Protein AF-A0A2V9T877-F1 (afdb_monomer_lite)

pLDDT: mean 76.53, std 13.65, range [41.22, 95.12]

Sequence (240 aa):
MSAVASVLLESPISQRREGHVFVRRLEDWIVSLVLAGMVLIPLAEAFLRRTLRVGIPASTSIVQHAVLLVGMLGGAIAAREGRLLALSTLEQTWIPENLRPASRIFTSAVATTVTILLAVASARFVLTEREAGKFLFAPLRVWWIELALPLGFIAIALRIWWRSSESWSRRADSAVLIVAFVTVAALFPATSHLFTLLSLTVLFLASLLGVPAFVTLGGAALVLFRSLDQPIASIPIAHY

Radius o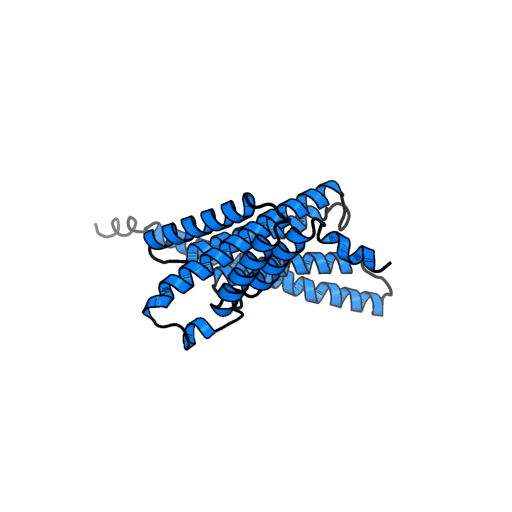f gyration: 22.56 Å; chains: 1; bounding box: 58×70×54 Å

Structure (mmCIF, N/CA/C/O backbone):
data_AF-A0A2V9T877-F1
#
_entry.id   AF-A0A2V9T877-F1
#
loop_
_atom_site.group_PDB
_atom_site.id
_atom_site.type_symbol
_atom_site.label_atom_id
_atom_site.label_alt_id
_atom_site.label_comp_id
_atom_site.label_asym_id
_atom_site.label_entity_id
_atom_site.label_seq_id
_atom_site.pdbx_PDB_ins_code
_atom_site.Cartn_x
_atom_site.Cartn_y
_atom_site.Cartn_z
_atom_site.occupancy
_atom_site.B_iso_or_equiv
_atom_site.auth_seq_id
_atom_site.auth_comp_id
_atom_site.auth_asym_id
_atom_site.auth_atom_id
_atom_site.pdbx_PDB_model_num
ATOM 1 N N . MET A 1 1 ? 8.422 -51.637 29.893 1.00 51.16 1 MET A N 1
ATOM 2 C CA . MET A 1 1 ? 7.136 -51.025 29.476 1.00 51.16 1 MET A CA 1
ATOM 3 C C . MET A 1 1 ? 7.105 -49.487 29.579 1.00 51.16 1 MET A C 1
ATOM 5 O O . MET A 1 1 ? 6.021 -48.937 29.481 1.00 51.16 1 MET A O 1
ATOM 9 N N . SER A 1 2 ? 8.235 -48.759 29.688 1.00 55.47 2 SER A N 1
ATOM 10 C CA . SER A 1 2 ? 8.223 -47.274 29.690 1.00 55.47 2 SER A CA 1
ATOM 11 C C . SER A 1 2 ? 8.807 -46.607 28.431 1.00 55.47 2 SER A C 1
ATOM 13 O O . SER A 1 2 ? 8.653 -45.405 28.271 1.00 55.47 2 SER A O 1
ATOM 15 N N . ALA A 1 3 ? 9.413 -47.363 27.506 1.00 52.81 3 ALA A N 1
ATOM 16 C CA . ALA A 1 3 ? 10.037 -46.802 26.298 1.00 52.81 3 ALA A CA 1
ATOM 17 C C . ALA A 1 3 ? 9.080 -46.633 25.097 1.00 52.81 3 ALA A C 1
ATOM 19 O O . ALA A 1 3 ? 9.393 -45.919 24.153 1.00 52.81 3 ALA A O 1
ATOM 20 N N . VAL A 1 4 ? 7.902 -47.270 25.119 1.00 51.66 4 VAL A N 1
ATOM 21 C CA . VAL A 1 4 ? 6.922 -47.195 24.012 1.00 51.66 4 VAL A CA 1
ATOM 22 C C . VAL A 1 4 ? 5.994 -45.977 24.155 1.00 51.66 4 VAL A C 1
ATOM 24 O O . VAL A 1 4 ? 5.446 -45.493 23.171 1.00 51.66 4 VAL A O 1
ATOM 27 N N . ALA A 1 5 ? 5.869 -45.416 25.362 1.00 50.34 5 ALA A N 1
ATOM 28 C CA . ALA A 1 5 ? 5.019 -44.252 25.624 1.00 50.34 5 ALA A CA 1
ATOM 29 C C . ALA A 1 5 ? 5.677 -42.906 25.258 1.00 50.34 5 ALA A C 1
ATOM 31 O O . ALA A 1 5 ? 4.969 -41.928 25.034 1.00 50.34 5 ALA A O 1
ATOM 32 N N . SER A 1 6 ? 7.011 -42.839 25.162 1.00 49.66 6 SER A N 1
ATOM 33 C CA . SER A 1 6 ? 7.731 -41.606 24.806 1.00 49.66 6 SER A CA 1
ATOM 34 C C . SER A 1 6 ? 7.772 -41.327 23.301 1.00 49.66 6 SER A C 1
ATOM 36 O O . SER A 1 6 ? 7.947 -40.180 22.912 1.00 49.66 6 SER A O 1
ATOM 38 N N . VAL A 1 7 ? 7.568 -42.343 22.455 1.00 52.16 7 VAL A N 1
ATOM 39 C CA . VAL A 1 7 ? 7.582 -42.200 20.984 1.00 52.16 7 VAL A CA 1
ATOM 40 C C . VAL A 1 7 ? 6.226 -41.728 20.437 1.00 52.16 7 VAL A C 1
ATOM 42 O O . VAL A 1 7 ? 6.166 -41.081 19.401 1.00 52.16 7 VAL A O 1
ATOM 45 N N . LEU A 1 8 ? 5.125 -41.958 21.162 1.00 51.50 8 LEU A N 1
ATOM 46 C CA . LEU A 1 8 ? 3.786 -41.496 20.761 1.00 51.50 8 LEU A CA 1
ATOM 47 C C . LEU A 1 8 ? 3.454 -40.061 21.217 1.00 51.50 8 LEU A C 1
ATOM 49 O O . LEU A 1 8 ? 2.365 -39.564 20.939 1.00 51.50 8 LEU A O 1
ATOM 53 N N . LEU A 1 9 ? 4.392 -39.387 21.894 1.00 52.84 9 LEU A N 1
ATOM 54 C CA . LEU A 1 9 ? 4.287 -37.985 22.315 1.00 52.84 9 LEU A CA 1
ATOM 55 C C . LEU A 1 9 ? 5.214 -37.048 21.523 1.00 52.84 9 LEU A C 1
ATOM 57 O O . LEU A 1 9 ? 5.406 -35.897 21.919 1.00 52.84 9 LEU A O 1
ATOM 61 N N . GLU A 1 10 ? 5.729 -37.471 20.365 1.00 51.03 10 GLU A N 1
ATOM 62 C CA . GLU A 1 10 ? 6.182 -36.524 19.339 1.00 51.03 10 GLU A CA 1
ATOM 63 C C . GLU A 1 10 ? 4.956 -35.857 18.709 1.00 51.03 10 GLU A C 1
ATOM 65 O O . GLU A 1 10 ? 4.452 -36.200 17.643 1.00 51.03 10 GLU A O 1
ATOM 70 N N . SER A 1 11 ? 4.414 -34.903 19.458 1.00 50.56 11 SER A N 1
ATOM 71 C CA . SER A 1 11 ? 3.315 -34.060 19.024 1.00 50.56 11 SER A CA 1
ATOM 72 C C . SER A 1 11 ? 3.687 -33.311 17.725 1.00 50.56 11 SER A C 1
ATOM 74 O O . SER A 1 11 ? 4.809 -32.811 17.611 1.00 50.56 11 SER A O 1
ATOM 76 N N . PRO A 1 12 ? 2.752 -33.102 16.778 1.00 51.22 12 PRO A N 1
ATOM 77 C CA . PRO A 1 12 ? 2.965 -32.332 15.538 1.00 51.22 12 PRO A CA 1
ATOM 78 C C . PRO A 1 12 ? 3.229 -30.821 15.760 1.00 51.22 12 PRO A C 1
ATOM 80 O O . PRO A 1 12 ? 3.146 -30.004 14.840 1.00 51.22 12 PRO A O 1
ATOM 83 N N . ILE A 1 13 ? 3.532 -30.421 16.995 1.00 52.59 13 ILE A N 1
ATOM 84 C CA . ILE A 1 13 ? 3.704 -29.037 17.439 1.00 52.59 13 ILE A CA 1
ATOM 85 C C . ILE A 1 13 ? 5.135 -28.541 17.143 1.00 52.59 13 ILE A C 1
ATOM 87 O O . ILE A 1 13 ? 5.327 -27.341 16.928 1.00 52.59 13 ILE A O 1
ATOM 91 N N . SER A 1 14 ? 6.132 -29.434 17.050 1.00 48.38 14 SER A N 1
ATOM 92 C CA . SER A 1 14 ? 7.520 -29.080 16.696 1.00 48.38 14 SER A CA 1
ATOM 93 C C . SER A 1 14 ? 7.679 -28.734 15.207 1.00 48.38 14 SER A C 1
ATOM 95 O O . SER A 1 14 ? 8.242 -27.687 14.886 1.00 48.38 14 SER A O 1
ATOM 97 N N . GLN A 1 15 ? 7.075 -29.511 14.299 1.00 51.16 15 GLN A N 1
ATOM 98 C CA . GLN A 1 15 ? 7.150 -29.269 12.847 1.00 51.16 15 GLN A CA 1
ATOM 99 C C . GLN A 1 15 ? 6.541 -27.924 12.414 1.00 51.16 15 GLN A C 1
ATOM 101 O O . GLN A 1 15 ? 7.088 -27.244 11.543 1.00 51.16 15 GLN A O 1
ATOM 106 N N . ARG A 1 16 ? 5.439 -27.475 13.039 1.00 50.00 16 ARG A N 1
ATOM 107 C CA . ARG A 1 16 ? 4.845 -26.159 12.721 1.00 50.00 16 ARG A CA 1
ATOM 108 C C . ARG A 1 16 ? 5.752 -24.987 13.101 1.00 50.00 16 ARG A C 1
ATOM 110 O O . ARG A 1 16 ? 5.666 -23.940 12.468 1.00 50.00 16 ARG A O 1
ATOM 117 N N . ARG A 1 17 ? 6.616 -25.114 14.114 1.00 50.66 17 ARG A N 1
ATOM 118 C CA . ARG A 1 17 ? 7.520 -24.019 14.512 1.00 50.66 17 ARG A CA 1
ATOM 119 C C . ARG A 1 17 ? 8.695 -23.865 13.548 1.00 50.66 17 ARG A C 1
ATOM 121 O O . ARG A 1 17 ? 9.052 -22.733 13.230 1.00 50.66 17 ARG A O 1
ATOM 128 N N . GLU A 1 18 ? 9.246 -24.962 13.037 1.00 52.53 18 GLU A N 1
ATOM 129 C CA . GLU A 1 18 ? 10.402 -24.9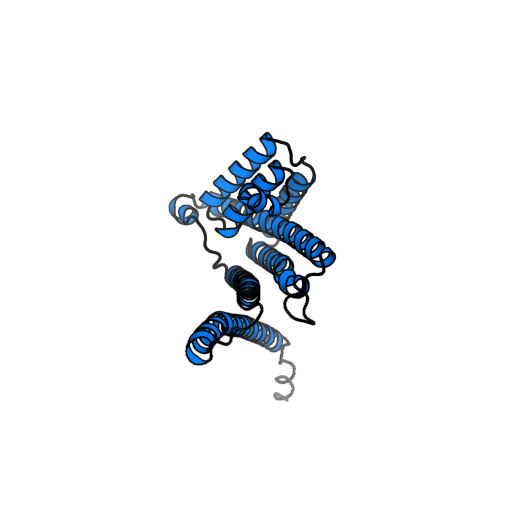32 12.129 1.00 52.53 18 GLU A CA 1
ATOM 130 C C . GLU A 1 18 ? 10.063 -24.337 10.757 1.00 52.53 18 GLU A C 1
ATOM 132 O O . GLU A 1 18 ? 10.792 -23.472 10.264 1.00 52.53 18 GLU A O 1
ATOM 137 N N . GLY A 1 19 ? 8.905 -24.695 10.188 1.00 53.81 19 GLY A N 1
ATOM 138 C CA . GLY A 1 19 ? 8.456 -24.151 8.900 1.00 53.81 19 GLY A CA 1
ATOM 139 C C . GLY A 1 19 ? 8.299 -22.625 8.915 1.00 53.81 19 GLY A C 1
ATOM 140 O O . GLY A 1 19 ? 8.713 -21.940 7.981 1.00 53.81 19 GLY A O 1
ATOM 141 N N . HIS A 1 20 ? 7.789 -22.060 10.014 1.00 58.03 20 HIS A N 1
ATOM 142 C CA . HIS A 1 20 ? 7.641 -20.608 10.153 1.00 58.03 20 HIS A CA 1
ATOM 143 C C . HIS A 1 20 ? 8.989 -19.886 10.302 1.00 58.03 20 HIS A C 1
ATOM 145 O O . HIS A 1 20 ? 9.101 -18.729 9.903 1.00 58.03 20 HIS A O 1
ATOM 151 N N . VAL A 1 21 ? 10.013 -20.534 10.866 1.00 62.69 21 VAL A N 1
ATOM 152 C CA . VAL A 1 21 ? 11.363 -19.955 10.997 1.00 62.69 21 VAL A CA 1
ATOM 153 C C . VAL A 1 21 ? 12.108 -19.999 9.663 1.00 62.69 21 VAL A C 1
ATOM 155 O O . VAL A 1 21 ? 12.783 -19.030 9.316 1.00 62.69 21 VAL A O 1
ATOM 158 N N . PHE A 1 22 ? 11.953 -21.074 8.889 1.00 64.25 22 PHE A N 1
ATOM 159 C CA . PHE A 1 22 ? 12.577 -21.201 7.571 1.00 64.25 22 PHE A CA 1
ATOM 160 C C . PHE A 1 22 ? 12.024 -20.183 6.567 1.00 64.25 22 PHE A C 1
ATOM 162 O O . PHE A 1 22 ? 12.801 -19.477 5.929 1.00 64.25 22 PHE A O 1
ATOM 169 N N . VAL A 1 23 ? 10.696 -20.021 6.501 1.00 67.62 23 VAL A N 1
ATOM 170 C CA . VAL A 1 23 ? 10.057 -19.008 5.639 1.00 67.62 23 VAL A CA 1
ATOM 171 C C . VAL A 1 23 ? 10.516 -17.594 6.009 1.00 67.62 23 VAL A C 1
ATOM 173 O O . VAL A 1 23 ? 10.802 -16.798 5.121 1.00 67.62 23 VAL A O 1
ATOM 176 N N . ARG A 1 24 ? 10.672 -17.292 7.308 1.00 67.50 24 ARG A N 1
ATOM 177 C CA . ARG A 1 24 ? 11.204 -15.994 7.766 1.00 67.50 24 ARG A CA 1
ATOM 178 C C . ARG A 1 24 ? 12.638 -15.764 7.305 1.00 67.50 24 ARG A C 1
ATOM 180 O O . ARG A 1 24 ? 12.926 -14.707 6.760 1.00 67.50 24 ARG A O 1
ATOM 187 N N . ARG A 1 25 ? 13.521 -16.753 7.487 1.00 71.19 25 ARG A N 1
ATOM 188 C CA . ARG A 1 25 ? 14.916 -16.644 7.035 1.00 71.19 25 ARG A CA 1
ATOM 189 C C . ARG A 1 25 ? 15.007 -16.481 5.527 1.00 71.19 25 ARG A C 1
ATOM 191 O O . ARG A 1 25 ? 15.836 -15.702 5.084 1.00 71.19 25 ARG A O 1
ATOM 198 N N . LEU A 1 26 ? 14.174 -17.183 4.760 1.00 72.69 26 LEU A N 1
ATOM 199 C CA . LEU A 1 26 ? 14.122 -17.011 3.312 1.00 72.69 26 LEU A CA 1
ATOM 200 C C . LEU A 1 26 ? 13.641 -15.611 2.919 1.00 72.69 26 LEU A C 1
ATOM 202 O O . LEU A 1 26 ? 14.287 -14.992 2.083 1.00 72.69 26 LEU A O 1
ATOM 206 N N . GLU A 1 27 ? 12.566 -15.090 3.525 1.00 64.44 27 GLU A N 1
ATOM 207 C CA . GLU A 1 27 ? 12.101 -13.714 3.274 1.00 64.44 27 GLU A CA 1
ATOM 208 C C . GLU A 1 27 ? 13.215 -12.690 3.552 1.00 64.44 27 GLU A C 1
ATOM 210 O O . GLU A 1 27 ? 13.492 -11.836 2.709 1.00 64.44 27 GLU A O 1
ATOM 215 N N . ASP A 1 28 ? 13.887 -12.810 4.700 1.00 71.75 28 ASP A N 1
ATOM 216 C CA . ASP A 1 28 ? 14.947 -11.885 5.104 1.00 71.75 28 ASP A CA 1
ATOM 217 C C . ASP A 1 28 ? 16.177 -12.006 4.172 1.00 71.75 28 ASP A C 1
ATOM 219 O O . ASP A 1 28 ? 16.713 -10.992 3.725 1.00 71.75 28 ASP A O 1
ATOM 223 N N . TRP A 1 29 ? 16.574 -13.228 3.785 1.00 78.50 29 TRP A N 1
ATOM 224 C CA . TRP A 1 29 ? 17.655 -13.473 2.816 1.00 78.50 29 TRP A CA 1
ATOM 225 C C . TRP A 1 29 ? 17.345 -12.929 1.424 1.00 78.50 29 TRP A C 1
ATOM 227 O O . TRP A 1 29 ? 18.224 -12.345 0.793 1.00 78.50 29 TRP A O 1
ATOM 237 N N . ILE A 1 30 ? 16.112 -13.106 0.939 1.00 74.00 30 ILE A N 1
ATOM 238 C CA . ILE A 1 30 ? 15.683 -12.584 -0.362 1.00 74.00 30 ILE A CA 1
ATOM 239 C C . ILE A 1 30 ? 15.791 -11.059 -0.354 1.00 74.00 30 ILE A C 1
ATOM 241 O O . ILE A 1 30 ? 16.360 -10.490 -1.283 1.00 74.00 30 ILE A O 1
ATOM 245 N N . VAL A 1 31 ? 15.322 -10.389 0.704 1.00 65.88 31 VAL A N 1
ATOM 246 C CA . VAL A 1 31 ? 15.425 -8.925 0.812 1.00 65.88 31 VAL A CA 1
ATOM 247 C C . VAL A 1 31 ? 16.873 -8.459 0.887 1.00 65.88 31 VAL A C 1
ATOM 249 O O . VAL A 1 31 ? 17.236 -7.530 0.165 1.00 65.88 31 VAL A O 1
ATOM 252 N N . SER A 1 32 ? 17.720 -9.115 1.682 1.00 73.06 32 SER A N 1
ATOM 253 C CA . SER A 1 32 ? 19.153 -8.804 1.727 1.00 73.06 32 SER A CA 1
ATOM 254 C C . SER A 1 32 ? 19.839 -9.004 0.373 1.00 73.06 32 SER A C 1
ATOM 256 O O . SER A 1 32 ? 20.647 -8.165 -0.020 1.00 73.06 32 SER A O 1
ATOM 258 N N . LEU A 1 33 ? 19.500 -10.065 -0.367 1.00 75.81 33 LEU A N 1
ATOM 259 C CA . LEU A 1 33 ? 20.057 -10.334 -1.694 1.00 75.81 33 LEU A CA 1
ATOM 260 C C . LEU A 1 33 ? 19.624 -9.273 -2.713 1.00 75.81 33 LEU A C 1
ATOM 262 O O . LEU A 1 33 ? 20.456 -8.792 -3.481 1.00 75.81 33 LEU A O 1
ATOM 266 N N . VAL A 1 34 ? 18.348 -8.870 -2.706 1.00 69.38 34 VAL A N 1
ATOM 267 C CA . VAL A 1 34 ? 17.856 -7.831 -3.625 1.00 69.38 34 VAL A CA 1
ATOM 268 C C . VAL A 1 34 ? 18.479 -6.471 -3.281 1.00 69.38 34 VAL A C 1
ATOM 270 O O . VAL A 1 34 ? 18.923 -5.766 -4.184 1.00 69.38 34 VAL A O 1
ATOM 273 N N . LEU A 1 35 ? 18.603 -6.128 -1.993 1.00 64.81 35 LEU A N 1
ATOM 274 C CA . LEU A 1 35 ? 19.304 -4.920 -1.531 1.00 64.81 35 LEU A CA 1
ATOM 275 C C . LEU A 1 35 ? 20.783 -4.915 -1.932 1.00 64.81 35 LEU A C 1
ATOM 277 O O . LEU A 1 35 ? 21.289 -3.905 -2.417 1.00 64.81 35 LEU A O 1
ATOM 281 N N . ALA A 1 36 ? 21.478 -6.042 -1.776 1.00 72.31 36 ALA A N 1
ATOM 282 C CA . ALA A 1 36 ? 22.854 -6.176 -2.241 1.00 72.31 36 ALA A CA 1
ATOM 283 C C . ALA A 1 36 ? 22.934 -5.979 -3.762 1.00 72.31 36 ALA A C 1
ATOM 285 O O . ALA A 1 36 ? 23.777 -5.222 -4.236 1.00 72.31 36 ALA A O 1
ATOM 286 N N . GLY A 1 37 ? 22.010 -6.573 -4.523 1.00 71.44 37 GLY A N 1
ATOM 287 C CA . GLY A 1 37 ? 21.894 -6.370 -5.968 1.00 71.44 37 GLY A CA 1
ATOM 288 C C . GLY A 1 37 ? 21.697 -4.902 -6.357 1.00 71.44 37 GLY A C 1
ATOM 289 O O . GLY A 1 37 ? 22.374 -4.418 -7.259 1.00 71.44 37 GLY A O 1
ATOM 290 N N . MET A 1 38 ? 20.849 -4.155 -5.646 1.00 66.44 38 MET A N 1
ATOM 291 C CA . MET A 1 38 ? 20.638 -2.719 -5.888 1.00 66.44 38 MET A CA 1
ATOM 292 C C . MET A 1 38 ? 21.860 -1.848 -5.702 1.00 66.44 38 MET A C 1
ATOM 294 O O . MET A 1 38 ? 21.929 -0.780 -6.296 1.00 66.44 38 MET A O 1
ATOM 298 N N . VAL A 1 39 ? 22.771 -2.246 -4.824 1.00 70.19 39 VAL A N 1
ATOM 299 C CA . VAL A 1 39 ? 23.997 -1.492 -4.573 1.00 70.19 39 VAL A CA 1
ATOM 300 C C . VAL A 1 39 ? 25.070 -1.949 -5.552 1.00 70.19 39 VAL A C 1
ATOM 302 O O . VAL A 1 39 ? 25.720 -1.130 -6.196 1.00 70.19 39 VAL A O 1
ATOM 305 N N . LEU A 1 40 ? 25.223 -3.261 -5.721 1.00 76.12 40 LEU A N 1
ATOM 306 C CA . LEU A 1 40 ? 26.283 -3.844 -6.532 1.00 76.12 40 LEU A CA 1
ATOM 307 C C . LEU A 1 40 ? 26.071 -3.626 -8.032 1.00 76.12 40 LEU A C 1
ATOM 309 O O . LEU A 1 40 ? 27.048 -3.357 -8.722 1.00 76.12 40 LEU A O 1
ATOM 313 N N . ILE A 1 41 ? 24.838 -3.695 -8.546 1.00 70.88 41 ILE A N 1
ATOM 314 C CA . ILE A 1 41 ? 24.566 -3.538 -9.985 1.00 70.88 41 ILE A CA 1
ATOM 315 C C . ILE A 1 41 ? 24.907 -2.114 -10.471 1.00 70.88 41 ILE A C 1
ATOM 317 O O . ILE A 1 41 ? 25.704 -2.008 -11.406 1.00 7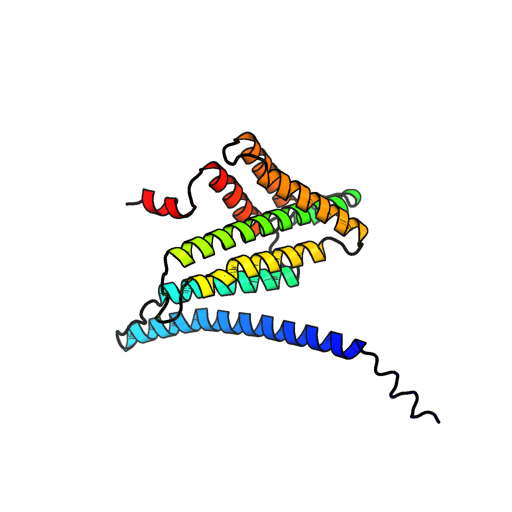0.88 41 ILE A O 1
ATOM 321 N N . PRO A 1 42 ? 24.418 -1.017 -9.849 1.00 64.44 42 PRO A N 1
ATOM 322 C CA . PRO A 1 42 ? 24.795 0.339 -10.256 1.00 64.44 42 PRO A CA 1
ATOM 323 C C . PRO A 1 42 ? 26.274 0.642 -10.034 1.00 64.44 42 PRO A C 1
ATOM 325 O O . PRO A 1 42 ? 26.880 1.333 -10.848 1.00 64.44 42 PRO A O 1
ATOM 328 N N . LEU A 1 43 ? 26.878 0.134 -8.951 1.00 69.38 43 LEU A N 1
ATOM 329 C CA . LEU A 1 43 ? 28.306 0.336 -8.690 1.00 69.38 43 LEU A CA 1
ATOM 330 C C . LEU A 1 43 ? 29.176 -0.382 -9.725 1.00 69.38 43 LEU A C 1
ATOM 332 O O . LEU A 1 43 ? 30.119 0.215 -10.246 1.00 69.38 43 LEU A O 1
ATOM 336 N N . ALA A 1 44 ? 28.845 -1.632 -10.057 1.00 73.50 44 ALA A N 1
ATOM 337 C CA . ALA A 1 44 ? 29.527 -2.391 -11.098 1.00 73.50 44 ALA A CA 1
ATOM 338 C C . ALA A 1 44 ? 29.382 -1.700 -12.455 1.00 73.50 44 ALA A C 1
ATOM 340 O O . ALA A 1 44 ? 30.368 -1.546 -13.169 1.00 73.50 44 ALA A O 1
ATOM 341 N N . GLU A 1 45 ? 28.189 -1.210 -12.789 1.00 67.44 45 GLU A N 1
ATOM 342 C CA . GLU A 1 45 ? 27.965 -0.457 -14.019 1.00 67.44 45 GLU A CA 1
ATOM 343 C C . GLU A 1 45 ? 28.753 0.861 -14.059 1.00 67.44 45 GLU A C 1
ATOM 345 O O . GLU A 1 45 ? 29.387 1.166 -15.070 1.00 67.44 45 GLU A O 1
ATOM 350 N N . ALA A 1 46 ? 28.745 1.642 -12.975 1.00 63.59 46 ALA A N 1
ATOM 351 C CA . ALA A 1 46 ? 29.490 2.896 -12.884 1.00 63.59 46 ALA A CA 1
ATOM 352 C C . ALA A 1 46 ? 30.999 2.658 -13.045 1.00 63.59 46 ALA A C 1
ATOM 354 O O . ALA A 1 46 ? 31.682 3.409 -13.748 1.00 63.59 46 ALA A O 1
ATOM 355 N N . PHE A 1 47 ? 31.512 1.579 -12.450 1.00 71.56 47 PHE A N 1
ATOM 356 C CA . PHE A 1 47 ? 32.899 1.159 -12.601 1.00 71.56 47 PHE A CA 1
ATOM 357 C C . PHE A 1 47 ? 33.210 0.712 -14.037 1.00 71.56 47 PHE A C 1
ATOM 359 O O . PHE A 1 47 ? 34.207 1.161 -14.606 1.00 71.56 47 PHE A O 1
ATOM 366 N N . LEU A 1 48 ? 32.343 -0.102 -14.651 1.00 68.56 48 LEU A N 1
ATOM 367 C CA . LEU A 1 48 ? 32.501 -0.629 -16.013 1.00 68.56 48 LEU A CA 1
ATOM 368 C C . LEU A 1 48 ? 32.448 0.479 -17.073 1.00 68.56 48 LEU A C 1
ATOM 370 O O . LEU A 1 48 ? 33.276 0.509 -17.984 1.00 68.56 48 LEU A O 1
ATOM 374 N N . ARG A 1 49 ? 31.545 1.454 -16.910 1.00 67.12 49 ARG A N 1
ATOM 375 C CA . ARG A 1 49 ? 31.502 2.659 -17.754 1.00 67.12 49 ARG A CA 1
ATOM 376 C C . ARG A 1 49 ? 32.778 3.482 -17.616 1.00 67.12 49 ARG A C 1
ATOM 378 O O . ARG A 1 49 ? 33.266 4.008 -18.613 1.00 67.12 49 ARG A O 1
ATOM 385 N N . ARG A 1 50 ? 33.338 3.594 -16.407 1.00 71.38 50 ARG A N 1
ATOM 386 C CA . ARG A 1 50 ? 34.551 4.388 -16.159 1.00 71.38 50 ARG A CA 1
ATOM 387 C C . ARG A 1 50 ? 35.825 3.719 -16.678 1.00 71.38 50 ARG A C 1
ATOM 389 O O . ARG A 1 50 ? 36.705 4.422 -17.161 1.00 71.38 50 ARG A O 1
ATOM 396 N N . THR A 1 51 ? 35.926 2.395 -16.583 1.00 72.00 51 THR A N 1
ATOM 397 C CA . THR A 1 51 ? 37.128 1.637 -16.978 1.00 72.00 51 THR A CA 1
ATOM 398 C C . THR A 1 51 ? 37.090 1.166 -18.425 1.00 72.00 51 THR A C 1
ATOM 400 O O . THR A 1 51 ? 38.074 1.331 -19.139 1.00 72.00 51 THR A O 1
ATOM 403 N N . LEU A 1 52 ? 35.961 0.621 -18.881 1.00 71.06 52 LEU A N 1
ATOM 404 C CA . LEU A 1 52 ? 35.834 -0.009 -20.199 1.00 71.06 52 LEU A CA 1
ATOM 405 C C . LEU A 1 52 ? 35.014 0.820 -21.197 1.00 71.06 52 LEU A C 1
ATOM 407 O O . LEU A 1 52 ? 34.935 0.445 -22.361 1.00 71.06 52 LEU A O 1
ATOM 411 N N . ARG A 1 53 ? 34.394 1.936 -20.770 1.00 68.31 53 ARG A N 1
ATOM 412 C CA . ARG A 1 53 ? 33.457 2.753 -21.579 1.00 68.31 53 ARG A CA 1
ATOM 413 C C . ARG A 1 53 ? 32.279 1.958 -22.167 1.00 68.31 53 ARG A C 1
ATOM 415 O O . ARG A 1 53 ? 31.604 2.433 -23.076 1.00 68.31 53 ARG A O 1
ATOM 422 N N . VAL A 1 54 ? 31.995 0.779 -21.611 1.00 62.31 54 VAL A N 1
ATOM 423 C CA . VAL A 1 54 ? 30.843 -0.067 -21.943 1.00 62.31 54 VAL A CA 1
ATOM 424 C C . VAL A 1 54 ? 29.755 0.165 -20.891 1.00 62.31 54 VAL A C 1
ATOM 426 O O . VAL A 1 54 ? 30.032 0.136 -19.693 1.00 62.31 54 VAL A O 1
ATOM 429 N N . GLY A 1 55 ? 28.521 0.425 -21.328 1.00 56.84 55 GLY A N 1
ATOM 430 C CA . GLY A 1 55 ? 27.348 0.550 -20.455 1.00 56.84 55 GLY A CA 1
ATOM 431 C C . GLY A 1 55 ? 26.468 -0.696 -20.517 1.00 56.84 55 GLY A C 1
ATOM 432 O O . GLY A 1 55 ? 26.376 -1.330 -21.565 1.00 56.84 55 GLY A O 1
ATOM 433 N N . ILE A 1 56 ? 25.800 -1.033 -19.413 1.00 62.22 56 ILE A N 1
ATOM 434 C CA . ILE A 1 56 ? 24.792 -2.100 -19.398 1.00 62.22 56 ILE A CA 1
ATOM 435 C C . ILE A 1 56 ? 23.499 -1.537 -20.019 1.00 62.22 56 ILE A C 1
ATOM 437 O O . ILE A 1 56 ? 22.973 -0.542 -19.509 1.00 62.22 56 ILE A O 1
ATOM 441 N N . PRO A 1 57 ? 22.968 -2.124 -21.108 1.00 63.34 57 PRO A N 1
ATOM 442 C CA . PRO A 1 57 ? 21.676 -1.721 -21.656 1.00 63.34 57 PRO A CA 1
ATOM 443 C C . PRO A 1 57 ? 20.572 -1.871 -20.599 1.00 63.34 57 PRO A C 1
ATOM 445 O O . PRO A 1 57 ? 20.550 -2.857 -19.868 1.00 63.34 57 PRO A O 1
ATOM 448 N N . ALA A 1 58 ? 19.652 -0.906 -20.524 1.00 63.12 58 ALA A N 1
ATOM 449 C CA . ALA A 1 58 ? 18.504 -0.914 -19.605 1.00 63.12 58 ALA A CA 1
ATOM 450 C C . ALA A 1 58 ? 18.829 -0.910 -18.095 1.00 63.12 58 ALA A C 1
ATOM 452 O O . ALA A 1 58 ? 17.940 -1.164 -17.283 1.00 63.12 58 ALA A O 1
ATOM 453 N N . SER A 1 59 ? 20.049 -0.561 -17.686 1.00 68.12 59 SER A N 1
ATOM 454 C CA . SER A 1 59 ? 20.437 -0.544 -16.271 1.00 68.12 59 SER A CA 1
ATOM 455 C C . SER A 1 59 ? 19.547 0.319 -15.373 1.00 68.12 59 SER A C 1
ATOM 457 O O . SER A 1 59 ? 19.102 -0.144 -14.327 1.00 68.12 59 SER A O 1
ATOM 459 N N . THR A 1 60 ? 19.199 1.534 -15.804 1.00 71.56 60 THR A N 1
ATOM 460 C CA . THR A 1 60 ? 18.276 2.417 -15.074 1.00 71.56 60 THR A CA 1
ATOM 461 C C . THR A 1 60 ? 16.912 1.759 -14.877 1.00 71.56 60 THR A C 1
ATOM 463 O O . THR A 1 60 ? 16.343 1.830 -13.790 1.00 71.56 60 THR A O 1
ATOM 466 N N . SER A 1 61 ? 16.412 1.063 -15.901 1.00 75.06 61 SER A N 1
ATOM 467 C CA . SER A 1 61 ? 15.141 0.344 -15.820 1.00 75.06 61 SER A CA 1
ATOM 468 C C . SER A 1 61 ? 15.245 -0.856 -14.877 1.00 75.06 61 SER A C 1
ATOM 470 O O . SER A 1 61 ? 14.382 -1.039 -14.025 1.00 75.06 61 SER A O 1
ATOM 472 N N . ILE A 1 62 ? 16.329 -1.634 -14.943 1.00 72.19 62 ILE A N 1
ATOM 473 C CA . ILE A 1 62 ? 16.575 -2.760 -14.028 1.00 72.19 62 ILE A CA 1
ATOM 474 C C . ILE A 1 62 ? 16.597 -2.279 -12.575 1.00 72.19 62 ILE A C 1
ATOM 476 O O . ILE A 1 62 ? 15.930 -2.865 -11.724 1.00 72.19 62 ILE A O 1
ATOM 480 N N . VAL A 1 63 ? 17.308 -1.187 -12.291 1.00 74.81 63 VAL A N 1
ATOM 481 C CA . VAL A 1 63 ? 17.379 -0.605 -10.945 1.00 74.81 63 VAL A CA 1
ATOM 482 C C . VAL A 1 63 ? 16.006 -0.115 -10.493 1.00 74.81 63 VAL A C 1
ATOM 484 O O . VAL A 1 63 ? 15.615 -0.400 -9.368 1.00 74.81 63 VAL A O 1
ATOM 487 N N . GLN A 1 64 ? 15.227 0.537 -11.358 1.00 79.00 64 GLN A N 1
ATOM 488 C CA . GLN A 1 64 ? 13.866 0.979 -11.032 1.00 79.00 64 GLN A CA 1
ATOM 489 C C . GLN A 1 64 ? 12.946 -0.192 -10.645 1.00 79.00 64 GLN A C 1
ATOM 491 O O . GLN A 1 64 ? 12.237 -0.124 -9.640 1.00 79.00 64 GLN A O 1
ATOM 496 N N . HIS A 1 65 ? 12.987 -1.290 -11.399 1.00 82.44 65 HIS A N 1
ATOM 497 C CA . HIS A 1 65 ? 12.189 -2.482 -11.103 1.00 82.44 65 HIS A CA 1
ATOM 498 C C . HIS A 1 65 ? 12.710 -3.232 -9.871 1.00 82.44 65 HIS A C 1
ATOM 500 O O . HIS A 1 65 ? 11.921 -3.783 -9.103 1.00 82.44 65 HIS A O 1
ATOM 506 N N . ALA A 1 66 ? 14.020 -3.197 -9.614 1.00 75.19 66 ALA A N 1
ATOM 507 C CA . ALA A 1 66 ? 14.568 -3.655 -8.345 1.00 75.19 66 ALA A CA 1
ATOM 508 C C . ALA A 1 66 ? 14.035 -2.796 -7.184 1.00 75.19 66 ALA A C 1
ATOM 510 O O . ALA A 1 66 ? 13.644 -3.358 -6.162 1.00 75.19 66 ALA A O 1
ATOM 511 N N . VAL A 1 67 ? 13.973 -1.460 -7.332 1.00 80.81 67 VAL A N 1
ATOM 512 C CA . VAL A 1 67 ? 13.430 -0.511 -6.325 1.00 80.81 67 VAL A CA 1
ATOM 513 C C . VAL A 1 67 ? 12.007 -0.869 -5.958 1.00 80.81 67 VAL A C 1
ATOM 515 O O . VAL A 1 67 ? 11.688 -0.970 -4.772 1.00 80.81 67 VAL A O 1
ATOM 518 N N . LEU A 1 68 ? 11.191 -1.173 -6.960 1.00 85.62 68 LEU A N 1
ATOM 519 C CA . LEU A 1 68 ? 9.847 -1.697 -6.764 1.00 85.62 68 LEU A CA 1
ATOM 520 C C . LEU A 1 68 ? 9.858 -2.998 -5.944 1.00 85.62 68 LEU A C 1
ATOM 522 O O . LEU A 1 68 ? 9.137 -3.091 -4.949 1.00 85.62 68 LEU A O 1
ATOM 526 N N . LEU A 1 69 ? 10.692 -3.978 -6.312 1.00 82.44 69 LEU A N 1
ATOM 527 C CA . LEU A 1 69 ? 10.774 -5.263 -5.607 1.00 82.44 69 LEU A CA 1
ATOM 528 C C . LEU A 1 69 ? 11.187 -5.104 -4.141 1.00 82.44 69 LEU A C 1
ATOM 530 O O . LEU A 1 69 ? 10.512 -5.630 -3.259 1.00 82.44 69 LEU A O 1
ATOM 534 N N . VAL A 1 70 ? 12.259 -4.365 -3.853 1.00 81.69 70 VAL A N 1
ATOM 535 C CA . VAL A 1 70 ? 12.719 -4.150 -2.469 1.00 81.69 70 VAL A CA 1
ATOM 536 C C . VAL A 1 70 ? 11.719 -3.339 -1.675 1.00 81.69 70 VAL A C 1
ATOM 538 O O . VAL A 1 70 ? 11.451 -3.692 -0.531 1.00 81.69 70 VAL A O 1
ATOM 541 N N . GLY A 1 71 ? 11.157 -2.274 -2.250 1.00 84.44 71 GLY A N 1
ATOM 542 C CA . GLY A 1 71 ? 10.157 -1.461 -1.565 1.00 84.44 71 GLY A CA 1
ATOM 543 C C . GLY A 1 71 ? 8.960 -2.308 -1.142 1.00 84.44 71 GLY A C 1
ATOM 544 O O . GLY A 1 71 ? 8.502 -2.225 -0.002 1.00 84.44 71 GLY A O 1
ATOM 545 N N . MET A 1 72 ? 8.509 -3.194 -2.030 1.00 89.38 72 MET A N 1
ATOM 546 C CA . MET A 1 72 ? 7.357 -4.041 -1.769 1.00 89.38 72 MET A CA 1
ATOM 547 C C . MET A 1 72 ? 7.662 -5.193 -0.801 1.00 89.38 72 MET A C 1
ATOM 549 O O . MET A 1 72 ? 6.906 -5.423 0.144 1.00 89.38 72 MET A O 1
ATOM 553 N N . LEU A 1 73 ? 8.798 -5.878 -0.964 1.00 82.19 73 LEU A N 1
ATOM 554 C CA . LEU A 1 73 ? 9.235 -6.923 -0.033 1.00 82.19 73 LEU A CA 1
ATOM 555 C C . LEU A 1 73 ? 9.535 -6.351 1.361 1.00 82.19 73 LEU A C 1
ATOM 557 O O . LEU A 1 73 ? 9.077 -6.894 2.366 1.00 82.19 73 LEU A O 1
ATOM 561 N N . GLY A 1 74 ? 10.246 -5.224 1.433 1.00 80.12 74 GLY A N 1
ATOM 562 C CA . GLY A 1 74 ? 10.542 -4.513 2.675 1.00 80.12 74 GLY A CA 1
ATOM 563 C C . GLY A 1 74 ? 9.273 -4.035 3.379 1.00 80.12 74 GLY A C 1
ATOM 564 O O . GLY A 1 74 ? 9.134 -4.226 4.586 1.00 80.12 74 GLY A O 1
ATOM 565 N N . GLY A 1 75 ? 8.300 -3.507 2.628 1.00 84.69 75 GLY A N 1
ATOM 566 C CA . GLY A 1 75 ? 6.978 -3.153 3.150 1.00 84.69 75 GLY A CA 1
ATOM 567 C C . GLY A 1 75 ? 6.220 -4.360 3.706 1.00 84.69 75 GLY A C 1
ATOM 568 O O . GLY A 1 75 ? 5.672 -4.297 4.809 1.00 84.69 75 GLY A O 1
ATOM 569 N N . ALA A 1 76 ? 6.243 -5.492 2.997 1.00 84.62 76 ALA A N 1
ATOM 570 C CA . ALA A 1 76 ? 5.636 -6.731 3.469 1.00 84.62 76 ALA A CA 1
ATOM 571 C C . ALA A 1 76 ? 6.292 -7.222 4.771 1.00 84.62 76 ALA A C 1
ATOM 573 O O . ALA A 1 76 ? 5.575 -7.574 5.715 1.00 84.62 76 ALA A O 1
ATOM 574 N N . ILE A 1 77 ? 7.626 -7.230 4.866 1.00 79.12 77 ILE A N 1
ATOM 575 C CA . ILE A 1 77 ? 8.356 -7.608 6.091 1.00 79.12 77 ILE A CA 1
ATOM 576 C C . ILE A 1 77 ? 8.049 -6.636 7.240 1.00 79.12 77 ILE A C 1
ATOM 578 O O . ILE A 1 77 ? 7.714 -7.073 8.342 1.00 79.12 77 ILE A O 1
ATOM 582 N N . ALA A 1 78 ? 8.045 -5.327 6.990 1.00 80.94 78 ALA A N 1
ATOM 583 C CA . ALA A 1 78 ? 7.680 -4.335 7.999 1.00 80.94 78 ALA A CA 1
ATOM 584 C C . ALA A 1 78 ? 6.245 -4.547 8.519 1.00 80.94 78 ALA A C 1
ATOM 586 O O . ALA A 1 78 ? 6.007 -4.509 9.730 1.00 80.94 78 ALA A O 1
ATOM 587 N N . ALA A 1 79 ? 5.292 -4.864 7.634 1.00 84.31 79 ALA A N 1
ATOM 588 C CA . ALA A 1 79 ? 3.925 -5.233 8.009 1.00 84.31 79 ALA A CA 1
ATOM 589 C C . ALA A 1 79 ? 3.873 -6.528 8.835 1.00 84.31 79 ALA A C 1
ATOM 591 O O . ALA A 1 79 ? 3.126 -6.612 9.813 1.00 84.31 79 ALA A O 1
ATOM 592 N N . ARG A 1 80 ? 4.708 -7.523 8.495 1.00 79.31 80 ARG A N 1
ATOM 593 C CA . ARG A 1 80 ? 4.847 -8.786 9.248 1.00 79.31 80 ARG A CA 1
ATOM 594 C C . ARG A 1 80 ? 5.287 -8.535 10.673 1.00 79.31 80 ARG A C 1
ATOM 596 O O . ARG A 1 80 ? 4.873 -9.291 11.543 1.00 79.31 80 ARG A O 1
ATOM 603 N N . GLU A 1 81 ? 6.120 -7.531 10.908 1.00 76.12 81 GLU A N 1
ATOM 604 C CA . GLU A 1 81 ? 6.716 -7.225 12.210 1.00 76.12 81 GLU A CA 1
ATOM 605 C C . GLU A 1 81 ? 5.936 -6.159 12.984 1.00 76.12 81 GLU A C 1
ATOM 607 O O . GLU A 1 81 ? 6.130 -6.014 14.189 1.00 76.12 81 GLU A O 1
ATOM 612 N N . GLY A 1 82 ? 4.978 -5.488 12.337 1.00 73.81 82 GLY A N 1
ATOM 613 C CA . GLY A 1 82 ? 4.251 -4.351 12.908 1.00 73.81 82 GLY A CA 1
ATOM 614 C C . GLY A 1 82 ? 5.121 -3.105 13.028 1.00 73.81 82 GLY A C 1
ATOM 615 O O . GLY A 1 82 ? 4.848 -2.254 13.862 1.00 73.81 82 GLY A O 1
ATOM 616 N N . ARG A 1 83 ? 6.173 -3.020 12.209 1.00 76.44 83 ARG A N 1
ATOM 617 C CA . ARG A 1 83 ? 7.140 -1.918 12.148 1.00 76.44 83 ARG A CA 1
ATOM 618 C C . ARG A 1 83 ? 6.894 -1.010 10.947 1.00 76.44 83 ARG A C 1
ATOM 620 O O . ARG A 1 83 ? 7.821 -0.429 10.394 1.00 76.44 83 ARG A O 1
ATOM 627 N N . LEU A 1 84 ? 5.644 -0.916 10.504 1.00 77.31 84 LEU A N 1
ATOM 628 C CA . LEU A 1 84 ? 5.270 0.082 9.513 1.00 77.31 84 LEU A CA 1
ATOM 629 C C . LEU A 1 84 ? 5.452 1.462 10.152 1.00 77.31 84 LEU A C 1
ATOM 631 O O . LEU A 1 84 ? 4.938 1.699 11.242 1.00 77.31 84 LEU A O 1
ATOM 635 N N . LEU A 1 85 ? 6.214 2.341 9.498 1.00 69.06 85 LEU A N 1
ATOM 636 C CA . LEU A 1 85 ? 6.546 3.664 10.028 1.00 69.06 85 LEU A CA 1
ATOM 637 C C . LEU A 1 85 ? 5.263 4.476 10.235 1.00 69.06 85 LEU A C 1
ATOM 639 O O . LEU A 1 85 ? 4.648 4.922 9.266 1.00 69.06 85 LEU A O 1
ATOM 643 N N . ALA A 1 86 ? 4.843 4.629 11.488 1.00 73.88 86 ALA A N 1
ATOM 644 C CA . ALA A 1 86 ? 3.724 5.481 11.857 1.00 73.88 86 ALA A CA 1
ATOM 645 C C . ALA A 1 86 ? 4.144 6.949 11.715 1.00 73.88 86 ALA A C 1
ATOM 647 O O . ALA A 1 86 ? 5.223 7.329 12.167 1.00 73.88 86 ALA A O 1
ATOM 648 N N . LEU A 1 87 ? 3.300 7.779 11.096 1.00 63.66 87 LEU A N 1
ATOM 649 C CA . LEU A 1 87 ? 3.589 9.215 10.952 1.00 63.66 87 LEU A CA 1
ATOM 650 C C . LEU A 1 87 ? 3.444 10.003 12.249 1.00 63.66 87 LEU A C 1
ATOM 652 O O . LEU A 1 87 ? 3.915 11.131 12.344 1.00 63.66 87 LEU A O 1
ATOM 656 N N . SER A 1 88 ? 2.768 9.421 13.230 1.00 61.97 88 SER A N 1
ATOM 657 C CA . SER A 1 88 ? 2.417 10.079 14.471 1.00 61.97 88 SER A CA 1
ATOM 658 C C . SER A 1 88 ? 2.514 9.079 15.614 1.00 61.97 88 SER A C 1
ATOM 660 O O . SER A 1 88 ? 1.932 7.997 15.556 1.00 61.97 88 SER A O 1
ATOM 662 N N . THR A 1 89 ? 3.234 9.451 16.668 1.00 60.12 89 THR A N 1
ATOM 663 C CA . THR A 1 89 ? 3.244 8.754 17.964 1.00 60.12 89 THR A CA 1
ATOM 664 C C . THR A 1 89 ? 2.181 9.302 18.922 1.00 60.12 89 THR A C 1
ATOM 666 O O . THR A 1 89 ? 2.110 8.872 20.074 1.00 60.12 89 THR A O 1
ATOM 669 N N . LEU A 1 90 ? 1.317 10.220 18.462 1.00 57.66 90 LEU A N 1
ATOM 670 C CA . LEU A 1 90 ? 0.324 10.909 19.298 1.00 57.66 90 LEU A CA 1
ATOM 671 C C . LEU A 1 90 ? -0.710 9.959 19.923 1.00 57.66 90 LEU A C 1
ATOM 673 O O . LEU A 1 90 ? -1.279 10.296 20.962 1.00 57.66 90 LEU A O 1
ATOM 677 N N . GLU A 1 91 ? -0.904 8.758 19.363 1.00 58.66 91 GLU A N 1
ATOM 678 C CA . GLU A 1 91 ? -1.742 7.712 19.967 1.00 58.66 91 GLU A CA 1
ATOM 679 C C . GLU A 1 91 ? -1.301 7.379 21.404 1.00 58.66 91 GLU A C 1
ATOM 681 O O . GLU A 1 91 ? -2.131 7.172 22.290 1.00 58.66 91 GLU A O 1
ATOM 686 N N . GLN A 1 92 ? 0.010 7.370 21.664 1.00 58.19 92 GLN A N 1
ATOM 687 C CA . GLN A 1 92 ? 0.554 6.968 22.962 1.00 58.19 92 GLN A CA 1
ATOM 688 C C . GLN A 1 92 ? 0.510 8.094 23.998 1.00 58.19 92 GLN A C 1
ATOM 690 O O . GLN A 1 92 ? 0.356 7.802 25.185 1.00 58.19 92 GLN A O 1
ATOM 695 N N . THR A 1 93 ? 0.605 9.352 23.559 1.00 61.22 93 THR A N 1
ATOM 696 C CA . THR A 1 93 ? 0.733 10.522 24.444 1.00 61.22 93 THR A CA 1
ATOM 697 C C . THR A 1 93 ? -0.598 11.219 24.728 1.00 61.22 93 THR A C 1
ATOM 699 O O . THR A 1 93 ? -0.762 11.759 25.815 1.00 61.22 93 THR A O 1
ATOM 702 N N . TRP A 1 94 ? -1.549 11.213 23.787 1.00 64.75 94 TRP A N 1
ATOM 703 C CA . TRP A 1 94 ? -2.745 12.068 23.861 1.00 64.75 94 TRP A CA 1
ATOM 704 C C . TRP A 1 94 ? -4.083 11.320 23.951 1.00 64.75 94 TRP A C 1
ATOM 706 O O . TRP A 1 94 ? -5.098 11.945 24.255 1.00 64.75 94 TRP A O 1
ATOM 716 N N . ILE A 1 95 ? -4.125 10.000 23.712 1.00 68.31 95 ILE A N 1
ATOM 717 C CA . ILE A 1 95 ? -5.391 9.248 23.728 1.00 68.31 95 ILE A CA 1
ATOM 718 C C . ILE A 1 95 ? -5.649 8.618 25.109 1.00 68.31 95 ILE A C 1
ATOM 720 O O . ILE A 1 95 ? -4.821 7.821 25.583 1.00 68.31 95 ILE A O 1
ATOM 724 N N . PRO A 1 96 ? -6.808 8.908 25.740 1.00 73.75 96 PRO A N 1
ATOM 725 C CA . PRO A 1 96 ? -7.204 8.290 27.003 1.00 73.75 96 PRO A CA 1
ATOM 726 C C . PRO A 1 96 ? -7.361 6.772 26.845 1.00 73.75 96 PRO A C 1
ATOM 728 O O . PRO A 1 96 ? -7.818 6.288 25.809 1.00 73.75 96 PRO A O 1
ATOM 731 N N . GLU A 1 97 ? -7.007 6.007 27.880 1.00 72.38 97 GLU A N 1
ATOM 732 C CA . GLU A 1 97 ? -6.926 4.535 27.829 1.00 72.38 97 GLU A CA 1
ATOM 733 C C . GLU A 1 97 ? -8.215 3.855 27.340 1.00 72.38 97 GLU A C 1
ATOM 735 O O . GLU A 1 97 ? -8.154 2.865 26.610 1.00 72.38 97 GLU A O 1
ATOM 740 N N . ASN A 1 98 ? -9.374 4.446 27.636 1.00 76.56 98 ASN A N 1
ATOM 741 C CA . ASN A 1 98 ? -10.685 3.927 27.242 1.00 76.56 98 ASN A CA 1
ATOM 742 C C . ASN A 1 98 ? -10.945 3.978 25.724 1.00 76.56 98 ASN A C 1
ATOM 744 O O . ASN A 1 98 ? -11.733 3.183 25.215 1.00 76.56 98 ASN A O 1
ATOM 748 N N . LEU A 1 99 ? -10.291 4.887 24.989 1.00 79.00 99 LEU A N 1
ATOM 749 C CA . LEU A 1 99 ? -10.484 5.058 23.542 1.00 79.00 99 LEU A CA 1
ATOM 750 C C . LEU A 1 99 ? -9.413 4.354 22.697 1.00 79.00 99 LEU A C 1
ATOM 752 O O . LEU A 1 99 ? -9.596 4.215 21.489 1.00 79.00 99 LEU A O 1
ATOM 756 N N . ARG A 1 100 ? -8.337 3.846 23.312 1.00 77.25 100 ARG A N 1
ATOM 757 C CA . ARG A 1 100 ? -7.246 3.139 22.610 1.00 77.25 100 ARG A CA 1
ATOM 758 C C . ARG A 1 100 ? -7.700 1.897 21.828 1.00 77.25 100 ARG A C 1
ATOM 760 O O . ARG A 1 100 ? -7.207 1.665 20.725 1.00 77.25 100 ARG A O 1
ATOM 767 N N . PRO A 1 101 ? -8.643 1.071 22.324 1.00 78.94 101 PRO A N 1
ATOM 768 C CA . PRO A 1 101 ? -9.141 -0.054 21.534 1.00 78.94 101 PRO A CA 1
ATOM 769 C C . PRO A 1 101 ? -9.896 0.407 20.281 1.00 78.94 101 PRO A C 1
ATOM 771 O O . PRO A 1 101 ? -9.749 -0.198 19.219 1.00 78.94 101 PRO A O 1
ATOM 774 N N . ALA A 1 102 ? -10.676 1.486 20.398 1.00 82.25 102 ALA A N 1
ATOM 775 C CA . ALA A 1 102 ? -11.448 2.046 19.295 1.00 82.25 102 ALA A CA 1
ATOM 776 C C . ALA A 1 102 ? -10.544 2.726 18.256 1.00 82.25 102 ALA A C 1
ATOM 778 O O . ALA A 1 102 ? -10.726 2.489 17.060 1.00 82.25 102 ALA A O 1
ATOM 779 N N . SER A 1 103 ? -9.529 3.492 18.691 1.00 83.62 103 SER A N 1
ATOM 780 C CA . SER A 1 103 ? -8.535 4.092 17.788 1.00 83.62 103 SER A CA 1
ATOM 781 C C . SER A 1 103 ? -7.821 3.019 16.981 1.00 83.62 103 SER A C 1
ATOM 783 O O . SER A 1 103 ? -7.768 3.123 15.761 1.00 83.62 103 SER A O 1
ATOM 785 N N . ARG A 1 104 ? -7.371 1.937 17.626 1.00 82.19 104 ARG A N 1
ATOM 786 C CA . ARG A 1 104 ? -6.681 0.826 16.958 1.00 82.19 104 ARG A CA 1
ATOM 787 C C . ARG A 1 104 ? -7.557 0.104 15.934 1.00 82.19 104 ARG A C 1
ATOM 789 O O . ARG A 1 104 ? -7.082 -0.252 14.853 1.00 82.19 104 ARG A O 1
ATOM 796 N N . ILE A 1 105 ? -8.836 -0.123 16.242 1.00 85.00 105 ILE A N 1
ATOM 797 C CA . ILE A 1 105 ? -9.779 -0.720 15.283 1.00 85.00 105 ILE A CA 1
ATOM 798 C C . ILE A 1 105 ? -9.965 0.220 14.087 1.00 85.00 105 ILE A C 1
ATOM 800 O O . ILE A 1 105 ? -9.809 -0.217 12.949 1.00 85.00 105 ILE A O 1
ATOM 804 N N . PHE A 1 106 ? -10.205 1.509 14.331 1.00 87.69 106 PHE A N 1
ATOM 805 C CA . PHE A 1 106 ? -10.388 2.505 13.276 1.00 87.69 106 PHE A CA 1
ATOM 806 C C . PHE A 1 106 ? -9.146 2.659 12.385 1.00 87.69 106 PHE A C 1
ATOM 808 O O . PHE A 1 106 ? -9.249 2.540 11.165 1.00 87.69 106 PHE A O 1
ATOM 815 N N . THR A 1 107 ? -7.959 2.851 12.967 1.00 88.25 107 THR A N 1
ATOM 816 C CA . THR A 1 107 ? -6.706 3.014 12.211 1.00 88.25 107 THR A CA 1
ATOM 817 C C . THR A 1 107 ? -6.354 1.758 11.426 1.00 88.25 107 THR A C 1
ATOM 819 O O . THR A 1 107 ? -5.959 1.859 10.264 1.00 88.25 107 THR A O 1
ATOM 822 N N . SER A 1 108 ? -6.559 0.566 12.000 1.00 87.94 108 SER A N 1
ATOM 823 C CA . SER A 1 108 ? -6.348 -0.694 11.277 1.00 87.94 108 SER A CA 1
ATOM 824 C C . SER A 1 108 ? -7.349 -0.892 10.135 1.00 87.94 108 SER A C 1
ATOM 826 O O . SER A 1 108 ? -6.951 -1.367 9.069 1.00 87.94 108 SER A O 1
ATOM 828 N N . ALA A 1 109 ? -8.610 -0.483 10.304 1.00 90.06 109 ALA A N 1
ATOM 829 C CA . ALA A 1 109 ? -9.620 -0.546 9.252 1.00 90.06 109 ALA A CA 1
ATOM 830 C C . ALA A 1 109 ? -9.291 0.410 8.097 1.00 90.06 109 ALA A C 1
ATOM 832 O O . ALA A 1 109 ? -9.299 -0.011 6.939 1.00 90.06 109 ALA A O 1
ATOM 833 N N . VAL A 1 110 ? -8.921 1.661 8.395 1.00 91.88 110 VAL A N 1
ATOM 834 C CA . VAL A 1 110 ? -8.487 2.641 7.383 1.00 91.88 110 VAL A CA 1
ATOM 835 C C . VAL A 1 110 ? -7.232 2.150 6.660 1.00 91.88 110 VAL A C 1
ATOM 837 O O . VAL A 1 110 ? -7.212 2.102 5.430 1.00 91.88 110 VAL A O 1
ATOM 840 N N . ALA A 1 111 ? -6.210 1.706 7.400 1.00 92.06 111 ALA A N 1
ATOM 841 C CA . ALA A 1 111 ? -4.970 1.190 6.825 1.00 92.06 111 ALA A CA 1
ATOM 842 C C . ALA A 1 111 ? -5.205 -0.013 5.910 1.00 92.06 111 ALA A C 1
ATOM 844 O O . ALA A 1 111 ? -4.697 -0.047 4.788 1.00 92.06 111 ALA A O 1
ATOM 845 N N . THR A 1 112 ? -6.012 -0.978 6.351 1.00 93.69 112 THR A N 1
ATOM 846 C CA . THR A 1 112 ? -6.336 -2.162 5.547 1.00 93.69 112 THR A CA 1
ATOM 847 C C . THR A 1 112 ? -7.130 -1.776 4.304 1.00 93.69 112 THR A C 1
ATOM 849 O O . THR A 1 112 ? -6.784 -2.215 3.212 1.00 93.69 112 THR A O 1
ATOM 852 N N . THR A 1 113 ? -8.135 -0.907 4.439 1.00 94.19 113 THR A N 1
ATOM 853 C CA . THR A 1 113 ? -8.963 -0.436 3.316 1.00 94.19 113 THR A CA 1
ATOM 854 C C . THR A 1 113 ? -8.113 0.226 2.242 1.00 94.19 113 THR A C 1
ATOM 856 O O . THR A 1 113 ? -8.170 -0.169 1.081 1.00 94.19 113 THR A O 1
ATOM 859 N N . VAL A 1 114 ? -7.283 1.203 2.612 1.00 94.50 114 VAL A N 1
ATOM 860 C CA . VAL A 1 114 ? -6.406 1.894 1.655 1.00 94.50 114 VAL A CA 1
ATOM 861 C C . VAL A 1 114 ? -5.449 0.911 0.991 1.00 94.50 114 VAL A C 1
ATOM 863 O O . VAL A 1 114 ? -5.255 0.967 -0.218 1.00 94.50 114 VAL A O 1
ATOM 866 N N . THR A 1 115 ? -4.891 -0.030 1.755 1.00 94.75 115 THR A N 1
ATOM 867 C CA . THR A 1 115 ? -3.987 -1.049 1.207 1.00 94.75 115 THR A CA 1
ATOM 868 C C . THR A 1 115 ? -4.707 -1.976 0.217 1.00 94.75 115 THR A C 1
ATOM 870 O O . THR A 1 115 ? -4.144 -2.303 -0.825 1.00 94.75 115 THR A O 1
ATOM 873 N N . ILE A 1 116 ? -5.968 -2.347 0.477 1.00 95.12 116 ILE A N 1
ATOM 874 C CA . ILE A 1 116 ? -6.811 -3.097 -0.472 1.00 95.12 116 ILE A CA 1
ATOM 875 C C . ILE A 1 116 ? -7.049 -2.275 -1.743 1.00 95.12 116 ILE A C 1
ATOM 877 O O . ILE A 1 116 ? -6.896 -2.794 -2.847 1.00 95.12 116 ILE A O 1
ATOM 881 N N . LEU A 1 117 ? -7.384 -0.989 -1.616 1.00 93.19 117 LEU A N 1
ATOM 882 C CA . LEU A 1 117 ? -7.589 -0.119 -2.776 1.00 93.19 117 LEU A CA 1
ATOM 883 C C . LEU A 1 117 ? -6.301 0.037 -3.605 1.00 93.19 117 LEU A C 1
ATOM 885 O O . LEU A 1 117 ? -6.363 0.003 -4.833 1.00 93.19 117 LEU A O 1
ATOM 889 N N . LEU A 1 118 ? -5.131 0.120 -2.960 1.00 93.44 118 LEU A N 1
ATOM 890 C CA . LEU A 1 118 ? -3.822 0.112 -3.628 1.00 93.44 118 LEU A CA 1
ATOM 891 C C . LEU A 1 118 ? -3.533 -1.228 -4.322 1.00 93.44 118 LEU A C 1
ATOM 893 O O . LEU A 1 118 ? -2.981 -1.238 -5.423 1.00 93.44 118 LEU A O 1
ATOM 897 N N . ALA A 1 119 ? -3.938 -2.359 -3.739 1.00 95.12 119 ALA A N 1
ATOM 898 C CA . ALA A 1 119 ? -3.850 -3.666 -4.392 1.00 95.12 119 ALA A CA 1
ATOM 899 C C . ALA A 1 119 ? -4.709 -3.723 -5.667 1.00 95.12 119 ALA A C 1
ATOM 901 O O . ALA A 1 119 ? -4.251 -4.195 -6.705 1.00 95.12 119 ALA A O 1
ATOM 902 N N . VAL A 1 120 ? -5.932 -3.185 -5.626 1.00 93.25 120 VAL A N 1
ATOM 903 C CA . VAL A 1 120 ? -6.809 -3.111 -6.807 1.00 93.25 120 VAL A CA 1
ATOM 904 C C . VAL A 1 120 ? -6.223 -2.176 -7.868 1.00 93.25 120 VAL A C 1
ATOM 906 O O . VAL A 1 120 ? -6.190 -2.528 -9.047 1.00 93.25 120 VAL A O 1
ATOM 909 N N . ALA A 1 121 ? -5.730 -1.002 -7.467 1.00 90.44 121 ALA A N 1
ATOM 910 C CA . ALA A 1 121 ? -5.112 -0.042 -8.379 1.00 90.44 121 ALA A CA 1
ATOM 911 C C . ALA A 1 121 ? -3.847 -0.611 -9.042 1.00 90.44 121 ALA A C 1
ATOM 913 O O . ALA A 1 121 ? -3.689 -0.505 -10.257 1.00 90.44 121 ALA A O 1
ATOM 914 N N . SER A 1 122 ? -2.984 -1.278 -8.272 1.00 91.75 122 SER A N 1
ATOM 915 C CA . SER A 1 122 ? -1.783 -1.933 -8.806 1.00 91.75 122 SER A CA 1
ATOM 916 C C . SER A 1 122 ? -2.112 -3.123 -9.707 1.00 91.75 122 SER A C 1
ATOM 918 O O . SER A 1 122 ? -1.462 -3.293 -10.731 1.00 91.75 122 SER A O 1
ATOM 920 N N . ALA A 1 123 ? -3.155 -3.905 -9.412 1.00 93.00 123 ALA A N 1
ATOM 921 C CA . ALA A 1 123 ? -3.606 -4.966 -10.312 1.00 93.00 123 ALA A CA 1
ATOM 922 C C . ALA A 1 123 ? -4.078 -4.406 -11.664 1.00 93.00 123 ALA A C 1
ATOM 924 O O . ALA A 1 123 ? -3.711 -4.941 -12.709 1.00 93.00 123 ALA A O 1
ATOM 925 N N . ARG A 1 124 ? -4.836 -3.299 -11.662 1.00 91.00 124 ARG A N 1
ATOM 926 C CA . ARG A 1 124 ? -5.229 -2.600 -12.899 1.00 91.00 124 ARG A CA 1
ATOM 927 C C . ARG A 1 124 ? -4.016 -2.078 -13.667 1.00 91.00 124 ARG A C 1
ATOM 929 O O . ARG A 1 124 ? -3.953 -2.275 -14.872 1.00 91.00 124 ARG A O 1
ATOM 936 N N . PHE A 1 125 ? -3.045 -1.491 -12.970 1.00 88.75 125 PHE A N 1
ATOM 937 C CA . PHE A 1 125 ? -1.789 -1.036 -13.570 1.00 88.75 125 PHE A CA 1
ATOM 938 C C . PHE A 1 125 ? -1.037 -2.175 -14.283 1.00 88.75 125 PHE A C 1
ATOM 940 O O . PHE A 1 125 ? -0.676 -2.026 -15.447 1.00 88.75 125 PHE A O 1
ATOM 947 N N . VAL A 1 126 ? -0.895 -3.343 -13.643 1.00 91.69 126 VAL A N 1
ATOM 948 C CA . VAL A 1 126 ? -0.241 -4.517 -14.254 1.00 91.69 126 VAL A CA 1
ATOM 949 C C . VAL A 1 126 ? -0.998 -5.016 -15.489 1.00 91.69 126 VAL A C 1
ATOM 951 O O . VAL A 1 126 ? -0.376 -5.447 -16.459 1.00 91.69 126 VAL A O 1
ATOM 954 N N . LEU A 1 127 ? -2.335 -4.968 -15.482 1.00 90.38 127 LEU A N 1
ATOM 955 C CA . LEU A 1 127 ? -3.134 -5.332 -16.657 1.00 90.38 127 LEU A CA 1
ATOM 956 C C . LEU A 1 127 ? -2.875 -4.373 -17.827 1.00 90.38 127 LEU A C 1
ATOM 958 O O . LEU A 1 127 ? -2.636 -4.841 -18.939 1.00 90.38 127 LEU A O 1
ATOM 962 N N . THR A 1 128 ? -2.824 -3.063 -17.572 1.00 87.75 128 THR A N 1
ATOM 963 C CA . THR A 1 128 ? -2.477 -2.061 -18.593 1.00 87.75 128 THR A CA 1
ATOM 964 C C . THR A 1 128 ? -1.062 -2.270 -19.148 1.00 87.75 128 THR A C 1
ATOM 966 O O . THR A 1 128 ? -0.862 -2.242 -20.361 1.00 87.75 128 THR A O 1
ATOM 969 N N . GLU A 1 129 ? -0.065 -2.541 -18.302 1.00 86.06 129 GLU A N 1
ATOM 970 C CA . GLU A 1 129 ? 1.312 -2.797 -18.761 1.00 86.06 129 GLU A CA 1
ATOM 971 C C . GLU A 1 129 ? 1.454 -4.137 -19.499 1.00 86.06 129 GLU A C 1
ATOM 973 O O . GLU A 1 129 ? 2.249 -4.267 -20.438 1.00 86.06 129 GLU A O 1
ATOM 978 N N . ARG A 1 130 ? 0.641 -5.139 -19.141 1.00 87.31 130 ARG A N 1
ATOM 979 C CA . ARG A 1 130 ? 0.560 -6.401 -19.885 1.00 87.31 130 ARG A CA 1
ATOM 980 C C . ARG A 1 130 ? 0.069 -6.172 -21.314 1.00 87.31 130 ARG A C 1
ATOM 982 O O . ARG A 1 130 ? 0.629 -6.778 -22.228 1.00 87.31 130 ARG A O 1
ATOM 989 N N . GLU A 1 131 ? -0.934 -5.318 -21.504 1.00 87.75 131 GLU A N 1
ATOM 990 C CA . GLU A 1 131 ? -1.441 -4.925 -22.828 1.00 87.75 131 GLU A CA 1
ATOM 991 C C . GLU A 1 131 ? -0.405 -4.115 -23.616 1.00 87.75 131 GLU A C 1
ATOM 993 O O . GLU A 1 131 ? -0.230 -4.344 -24.812 1.00 87.75 131 GLU A O 1
ATOM 998 N N . ALA A 1 132 ? 0.355 -3.245 -22.942 1.00 85.38 132 ALA A N 1
ATOM 999 C CA . ALA A 1 132 ? 1.440 -2.480 -23.560 1.00 85.38 132 ALA A CA 1
ATOM 1000 C C . ALA A 1 132 ? 2.608 -3.359 -24.054 1.00 85.38 132 ALA A C 1
ATOM 1002 O O . ALA A 1 132 ? 3.379 -2.944 -24.918 1.00 85.38 132 ALA A O 1
ATOM 1003 N N . GLY A 1 133 ? 2.765 -4.573 -23.514 1.00 82.31 133 GLY A N 1
ATOM 1004 C CA . GLY A 1 133 ? 3.684 -5.583 -24.044 1.00 82.31 133 GLY A CA 1
ATOM 1005 C C . GLY A 1 133 ? 5.176 -5.268 -23.878 1.00 82.31 133 GLY A C 1
ATOM 1006 O O . GLY A 1 133 ? 5.993 -5.873 -24.575 1.00 82.31 133 GLY A O 1
ATOM 1007 N N . LYS A 1 134 ? 5.547 -4.364 -22.960 1.00 80.88 134 LYS A N 1
ATOM 1008 C CA . LYS A 1 134 ? 6.930 -3.892 -22.778 1.00 80.88 134 LYS A CA 1
ATOM 1009 C C . LYS A 1 134 ? 7.880 -4.992 -22.284 1.00 80.88 134 LYS A C 1
ATOM 1011 O O . LYS A 1 134 ? 7.558 -5.788 -21.394 1.00 80.88 134 LYS A O 1
ATOM 1016 N N . PHE A 1 135 ? 9.091 -4.993 -22.838 1.00 78.50 135 PHE A N 1
ATOM 1017 C CA . PHE A 1 135 ? 10.196 -5.854 -22.414 1.00 78.50 135 PHE A CA 1
ATOM 1018 C C . PHE A 1 135 ? 11.180 -5.073 -21.546 1.00 78.50 135 PHE A C 1
ATOM 1020 O O . PHE A 1 135 ? 11.531 -3.944 -21.880 1.00 78.50 135 PHE A O 1
ATOM 1027 N N . LEU A 1 136 ? 11.642 -5.693 -20.458 1.00 70.75 136 LEU A N 1
ATOM 1028 C CA . LEU A 1 136 ? 12.727 -5.148 -19.640 1.00 70.75 136 LEU A CA 1
ATOM 1029 C C . LEU A 1 136 ? 14.084 -5.501 -20.265 1.00 70.75 136 LEU A C 1
ATOM 1031 O O . LEU A 1 136 ? 14.936 -4.648 -20.482 1.00 70.75 136 LEU A O 1
ATOM 1035 N N . PHE A 1 137 ? 14.243 -6.777 -20.599 1.00 73.75 137 PHE A N 1
ATOM 1036 C CA . PHE A 1 137 ? 15.292 -7.341 -21.441 1.00 73.75 137 PHE A CA 1
ATOM 1037 C C . PHE A 1 137 ? 14.694 -8.583 -22.097 1.00 73.75 137 PHE A C 1
ATOM 1039 O O . PHE A 1 137 ? 13.889 -9.261 -21.468 1.00 73.75 137 PHE A O 1
ATOM 1046 N N . ALA A 1 138 ? 15.019 -8.909 -23.346 1.00 70.44 138 ALA A N 1
ATOM 1047 C CA . ALA A 1 138 ? 14.473 -10.125 -23.954 1.00 70.44 138 ALA A CA 1
ATOM 1048 C C . ALA A 1 138 ? 14.980 -11.367 -23.180 1.00 70.44 138 ALA A C 1
ATOM 1050 O O . ALA A 1 138 ? 16.193 -11.470 -22.990 1.00 70.44 138 ALA A O 1
ATOM 1051 N N . PRO A 1 139 ? 14.120 -12.305 -22.715 1.00 75.81 139 PRO A N 1
ATOM 1052 C CA . PRO A 1 139 ? 12.669 -12.454 -22.941 1.00 75.81 139 PRO A CA 1
ATOM 1053 C C . PRO A 1 139 ? 11.752 -11.957 -21.793 1.00 75.81 139 PRO A C 1
ATOM 1055 O O . PRO A 1 139 ? 10.544 -12.204 -21.810 1.00 75.81 139 PRO A O 1
ATOM 1058 N N . LEU A 1 140 ? 12.297 -11.300 -20.771 1.00 79.06 140 LEU A N 1
ATOM 1059 C CA . LEU A 1 140 ? 11.591 -10.903 -19.555 1.00 79.06 140 LEU A CA 1
ATOM 1060 C C . LEU A 1 140 ? 10.708 -9.660 -19.772 1.00 79.06 140 LEU A C 1
ATOM 1062 O O . LEU A 1 140 ? 11.177 -8.562 -20.086 1.00 79.06 140 LEU A O 1
ATOM 1066 N N . ARG A 1 141 ? 9.396 -9.840 -19.595 1.00 85.56 141 ARG A N 1
ATOM 1067 C CA . ARG A 1 141 ? 8.397 -8.763 -19.690 1.00 85.56 141 ARG A CA 1
ATOM 1068 C C . ARG A 1 141 ? 8.272 -8.020 -18.364 1.00 85.56 141 ARG A C 1
ATOM 1070 O O . ARG A 1 141 ? 8.324 -8.641 -17.306 1.00 85.56 141 ARG A O 1
ATOM 1077 N N . VAL A 1 142 ? 8.045 -6.714 -18.443 1.00 84.88 142 VAL A N 1
ATOM 1078 C CA . VAL A 1 142 ? 7.962 -5.816 -17.279 1.00 84.88 142 VAL A CA 1
ATOM 1079 C C . VAL A 1 142 ? 6.865 -6.245 -16.290 1.00 84.88 142 VAL A C 1
ATOM 1081 O O . VAL A 1 142 ? 7.134 -6.373 -15.095 1.00 84.88 142 VAL A O 1
ATOM 1084 N N . TRP A 1 143 ? 5.681 -6.610 -16.796 1.00 86.56 143 TRP A N 1
ATOM 1085 C CA . TRP A 1 143 ? 4.528 -6.990 -15.968 1.00 86.56 143 TRP A CA 1
ATOM 1086 C C . TRP A 1 143 ? 4.795 -8.164 -15.010 1.00 86.56 143 TRP A C 1
ATOM 1088 O O . TRP A 1 143 ? 4.173 -8.239 -13.953 1.00 86.56 143 TRP A O 1
ATOM 1098 N N . TRP A 1 144 ? 5.737 -9.065 -15.330 1.00 87.06 144 TRP A N 1
ATOM 1099 C CA . TRP A 1 144 ? 6.118 -10.159 -14.425 1.00 87.06 144 TRP A CA 1
ATOM 1100 C C . TRP A 1 144 ? 6.707 -9.642 -13.115 1.00 87.06 144 TRP A C 1
ATOM 1102 O O . TRP A 1 144 ? 6.447 -10.213 -12.059 1.00 87.06 144 TRP A O 1
ATOM 1112 N N . ILE A 1 145 ? 7.497 -8.570 -13.182 1.00 84.81 145 ILE A N 1
ATOM 1113 C CA . ILE A 1 145 ? 8.099 -7.953 -12.000 1.00 84.81 145 ILE A CA 1
ATOM 1114 C C . ILE A 1 145 ? 7.070 -7.077 -11.292 1.00 84.81 145 ILE A C 1
ATOM 1116 O O . ILE A 1 145 ? 6.980 -7.092 -10.066 1.00 84.81 145 ILE A O 1
ATOM 1120 N N . GLU A 1 146 ? 6.249 -6.355 -12.051 1.00 89.50 146 GLU A N 1
ATOM 1121 C CA . GLU A 1 146 ? 5.219 -5.480 -11.490 1.00 89.50 146 GLU A CA 1
ATOM 1122 C C . GLU A 1 146 ? 4.127 -6.242 -10.734 1.00 89.50 146 GLU A C 1
ATOM 1124 O O . GLU A 1 146 ? 3.521 -5.661 -9.838 1.00 89.50 146 GLU A O 1
ATOM 1129 N N . LEU A 1 147 ? 3.929 -7.544 -10.993 1.00 91.06 147 LEU A N 1
ATOM 1130 C CA . LEU A 1 147 ? 3.086 -8.420 -10.162 1.00 91.06 147 LEU A CA 1
ATOM 1131 C C . LEU A 1 147 ? 3.477 -8.404 -8.682 1.00 91.06 147 LEU A C 1
ATOM 1133 O O . LEU A 1 147 ? 2.627 -8.663 -7.827 1.00 91.06 147 LEU A O 1
ATOM 1137 N N . ALA A 1 148 ? 4.726 -8.069 -8.355 1.00 88.88 148 ALA A N 1
ATOM 1138 C CA . ALA A 1 148 ? 5.128 -7.878 -6.973 1.00 88.88 148 ALA A CA 1
ATOM 1139 C C . ALA A 1 148 ? 4.281 -6.806 -6.271 1.00 88.88 148 ALA A C 1
ATOM 1141 O O . ALA A 1 148 ? 3.983 -6.984 -5.093 1.00 88.88 148 ALA A O 1
ATOM 1142 N N . LEU A 1 149 ? 3.832 -5.752 -6.973 1.00 90.81 149 LEU A N 1
ATOM 1143 C CA . LEU A 1 149 ? 3.008 -4.685 -6.396 1.00 90.81 149 LEU A CA 1
ATOM 1144 C C . LEU A 1 149 ? 1.667 -5.190 -5.835 1.00 90.81 149 LEU A C 1
ATOM 1146 O O . LEU A 1 149 ? 1.464 -5.067 -4.623 1.00 90.81 149 LEU A O 1
ATOM 1150 N N . PRO A 1 150 ? 0.747 -5.764 -6.644 1.00 93.81 150 PRO A N 1
ATOM 1151 C CA . PRO A 1 150 ? -0.529 -6.239 -6.122 1.00 93.81 150 PRO A CA 1
ATOM 1152 C C . PRO A 1 150 ? -0.336 -7.351 -5.091 1.00 93.81 150 PRO A C 1
ATOM 1154 O O . PRO A 1 150 ? -1.002 -7.338 -4.057 1.00 93.81 150 PRO A O 1
ATOM 1157 N N . LEU A 1 151 ? 0.611 -8.271 -5.311 1.00 92.44 151 LEU A N 1
ATOM 1158 C CA . LEU A 1 151 ? 0.885 -9.357 -4.367 1.00 92.44 151 LEU A CA 1
ATOM 1159 C C . LEU A 1 151 ? 1.366 -8.834 -3.011 1.00 92.44 151 LEU A C 1
ATOM 1161 O O . LEU A 1 151 ? 0.900 -9.294 -1.967 1.00 92.44 151 LEU A O 1
ATOM 1165 N N . GLY A 1 152 ? 2.267 -7.857 -3.008 1.00 89.75 152 GLY A N 1
ATOM 1166 C CA . GLY A 1 152 ? 2.778 -7.288 -1.774 1.00 89.75 152 GLY A CA 1
ATOM 1167 C C . GLY A 1 152 ? 1.746 -6.435 -1.045 1.00 89.75 152 GLY A C 1
ATOM 1168 O O . GLY A 1 152 ? 1.622 -6.576 0.170 1.00 89.75 152 GLY A O 1
ATOM 1169 N N . PHE A 1 153 ? 0.922 -5.645 -1.744 1.00 93.88 153 PHE A N 1
ATOM 1170 C CA . PHE A 1 153 ? -0.187 -4.937 -1.094 1.00 93.88 153 PHE A CA 1
ATOM 1171 C C . PHE A 1 153 ? -1.223 -5.900 -0.502 1.00 93.88 153 PHE A C 1
ATOM 1173 O O . PHE A 1 153 ? -1.664 -5.683 0.626 1.00 93.88 153 PHE A O 1
ATOM 1180 N N . ILE A 1 154 ? -1.558 -7.002 -1.183 1.00 93.19 154 ILE A N 1
ATOM 1181 C CA . ILE A 1 154 ? -2.419 -8.058 -0.619 1.00 93.19 154 ILE A CA 1
ATOM 1182 C C . ILE A 1 154 ? -1.785 -8.642 0.649 1.00 93.19 154 ILE A C 1
ATOM 1184 O O . ILE A 1 154 ? -2.448 -8.747 1.683 1.00 93.19 154 ILE A O 1
ATOM 1188 N N . ALA A 1 155 ? -0.494 -8.981 0.605 1.00 90.06 155 ALA A N 1
ATOM 1189 C CA . ALA A 1 155 ? 0.219 -9.515 1.760 1.00 90.06 155 ALA A CA 1
ATOM 1190 C C . ALA A 1 155 ? 0.244 -8.522 2.935 1.00 90.06 155 ALA A C 1
ATOM 1192 O O . ALA A 1 155 ? 0.008 -8.919 4.077 1.00 90.06 155 ALA A O 1
ATOM 1193 N N . ILE A 1 156 ? 0.487 -7.235 2.673 1.00 90.69 156 ILE A N 1
ATOM 1194 C CA . ILE A 1 156 ? 0.469 -6.168 3.682 1.00 90.69 156 ILE A CA 1
ATOM 1195 C C . ILE A 1 156 ? -0.937 -6.014 4.271 1.00 90.69 156 ILE A C 1
ATOM 1197 O O . ILE A 1 156 ? -1.071 -6.002 5.493 1.00 90.69 156 ILE A O 1
ATOM 1201 N N . ALA A 1 157 ? -1.984 -5.967 3.442 1.00 91.62 157 ALA A N 1
ATOM 1202 C CA . ALA A 1 157 ? -3.370 -5.826 3.893 1.00 91.62 157 ALA A CA 1
ATOM 1203 C C . ALA A 1 157 ? -3.779 -6.979 4.819 1.00 91.62 157 ALA A C 1
ATOM 1205 O O . ALA A 1 157 ? -4.289 -6.747 5.916 1.00 91.62 157 ALA A O 1
ATOM 1206 N N . LEU A 1 158 ? -3.473 -8.220 4.426 1.00 88.19 158 LEU A N 1
ATOM 1207 C CA . LEU A 1 158 ? -3.721 -9.405 5.249 1.00 88.19 158 LEU A CA 1
ATOM 1208 C C . LEU A 1 158 ? -2.948 -9.348 6.573 1.00 88.19 158 LEU A C 1
ATOM 1210 O O . LEU A 1 158 ? -3.515 -9.636 7.626 1.00 88.19 158 LEU A O 1
ATOM 1214 N N . ARG A 1 159 ? -1.670 -8.944 6.545 1.00 87.50 159 ARG A N 1
ATOM 1215 C CA . ARG A 1 159 ? -0.819 -8.825 7.745 1.00 87.50 159 ARG A CA 1
ATOM 1216 C C . ARG A 1 159 ? -1.329 -7.745 8.709 1.00 87.50 159 ARG A C 1
ATOM 1218 O O . ARG A 1 159 ? -1.331 -7.984 9.918 1.00 87.50 159 ARG A O 1
ATOM 1225 N N . ILE A 1 160 ? -1.793 -6.599 8.201 1.00 86.56 160 ILE A N 1
ATOM 1226 C CA . ILE A 1 160 ? -2.394 -5.524 9.013 1.00 86.56 160 ILE A CA 1
ATOM 1227 C C . ILE A 1 160 ? -3.698 -6.012 9.652 1.00 86.56 160 ILE A C 1
ATOM 1229 O O . ILE A 1 160 ? -3.858 -5.901 10.870 1.00 86.56 160 ILE A O 1
ATOM 1233 N N . TRP A 1 161 ? -4.598 -6.610 8.866 1.00 85.25 161 TRP A N 1
ATOM 1234 C CA . TRP A 1 161 ? -5.880 -7.109 9.366 1.00 85.25 161 TRP A CA 1
ATOM 1235 C C . TRP A 1 161 ? -5.702 -8.180 10.449 1.00 85.25 161 TRP A C 1
ATOM 1237 O O . TRP A 1 161 ? -6.305 -8.093 11.520 1.00 85.25 161 TRP A O 1
ATOM 1247 N N . TRP A 1 162 ? -4.793 -9.138 10.242 1.00 81.00 162 TRP A N 1
ATOM 1248 C CA . TRP A 1 162 ? -4.545 -10.216 11.207 1.00 81.00 162 TRP A CA 1
ATOM 1249 C C . TRP A 1 162 ? -3.997 -9.715 12.553 1.00 81.00 162 TRP A C 1
ATOM 1251 O O . TRP A 1 162 ? -4.235 -10.332 13.594 1.00 81.00 162 TRP A O 1
ATOM 1261 N N . ARG A 1 163 ? -3.273 -8.589 12.553 1.00 76.06 163 ARG A N 1
ATOM 1262 C CA . ARG A 1 163 ? -2.709 -7.941 13.753 1.00 76.06 163 ARG A CA 1
ATOM 1263 C C . ARG A 1 163 ? -3.664 -6.950 14.434 1.00 76.06 163 ARG A C 1
ATOM 1265 O O . ARG A 1 163 ? -3.335 -6.434 15.507 1.00 76.06 163 ARG A O 1
ATOM 1272 N N . SER A 1 164 ? -4.831 -6.688 13.841 1.00 70.88 164 SER A N 1
ATOM 1273 C CA . SER A 1 164 ? -5.805 -5.707 14.337 1.00 70.88 164 SER A CA 1
ATOM 1274 C C . SER A 1 164 ? -6.307 -6.041 15.752 1.00 70.88 164 SER A C 1
ATOM 1276 O O . SER A 1 164 ? -6.355 -5.156 16.605 1.00 70.88 164 SER A O 1
ATOM 1278 N N . SER A 1 165 ? -6.582 -7.317 16.065 1.00 66.38 165 SER A N 1
ATOM 1279 C CA . SER A 1 165 ? -6.984 -7.727 17.421 1.00 66.38 165 SER A CA 1
ATOM 1280 C C . SER A 1 165 ? -6.581 -9.160 17.778 1.00 66.38 165 SER A C 1
ATOM 1282 O O . SER A 1 165 ? -6.412 -9.998 16.895 1.00 66.38 165 SER A O 1
ATOM 1284 N N . GLU A 1 166 ? -6.436 -9.457 19.070 1.00 62.91 166 GLU A N 1
ATOM 1285 C CA . GLU A 1 166 ? -6.199 -10.816 19.592 1.00 62.91 166 GLU A CA 1
ATOM 1286 C C . GLU A 1 166 ? -7.509 -11.591 19.813 1.00 62.91 166 GLU A C 1
ATOM 1288 O O . GLU A 1 166 ? -7.517 -12.818 19.763 1.00 62.91 166 GLU A O 1
ATOM 1293 N N . SER A 1 167 ? -8.632 -10.880 19.978 1.00 69.75 167 SER A N 1
ATOM 1294 C CA . SER A 1 167 ? -9.965 -11.472 20.126 1.00 69.75 167 SER A CA 1
ATOM 1295 C C . SER A 1 167 ? -10.674 -11.591 18.775 1.00 69.75 167 SER A C 1
ATOM 1297 O O . SER A 1 167 ? -10.736 -10.625 18.010 1.00 69.75 167 SER A O 1
ATOM 1299 N N . TRP A 1 168 ? -11.247 -12.766 18.499 1.00 66.12 168 TRP A N 1
ATOM 1300 C CA . TRP A 1 168 ? -12.017 -13.042 17.280 1.00 66.12 168 TRP A CA 1
ATOM 1301 C C . TRP A 1 168 ? -13.203 -12.084 17.090 1.00 66.12 168 TRP A C 1
ATOM 1303 O O . TRP A 1 168 ? -13.467 -11.680 15.960 1.00 66.12 168 TRP A O 1
ATOM 1313 N N . SER A 1 169 ? -13.857 -11.645 18.172 1.00 66.38 169 SER A N 1
ATOM 1314 C CA . SER A 1 169 ? -14.992 -10.712 18.088 1.00 66.38 169 SER A CA 1
ATOM 1315 C C . SER A 1 169 ? -14.568 -9.331 17.582 1.00 66.38 169 SER A C 1
ATOM 1317 O O . SER A 1 169 ? -15.168 -8.800 16.658 1.00 66.38 169 SER A O 1
ATOM 1319 N N . ARG A 1 170 ? -13.452 -8.789 18.085 1.00 69.31 170 ARG A N 1
ATOM 1320 C CA . ARG A 1 170 ? -12.937 -7.476 17.648 1.00 69.31 170 ARG A CA 1
ATOM 1321 C C . ARG A 1 170 ? -12.319 -7.504 16.244 1.00 69.31 170 ARG A C 1
ATOM 1323 O O . ARG A 1 170 ? -12.211 -6.467 15.597 1.00 69.31 170 ARG A O 1
ATOM 1330 N N . ARG A 1 171 ? -11.908 -8.683 15.757 1.00 75.19 171 ARG A N 1
ATOM 1331 C CA . ARG A 1 171 ? -11.516 -8.875 14.347 1.00 75.19 171 ARG A CA 1
ATOM 1332 C C . ARG A 1 171 ? -12.713 -8.823 13.402 1.00 75.19 171 ARG A C 1
ATOM 1334 O O . ARG A 1 171 ? -12.564 -8.354 12.277 1.00 75.19 171 ARG A O 1
ATOM 1341 N N . ALA A 1 172 ? -13.873 -9.308 13.844 1.00 78.25 172 ALA A N 1
ATOM 1342 C CA . ALA A 1 172 ? -15.100 -9.198 13.066 1.00 78.25 172 ALA A CA 1
ATOM 1343 C C . ALA A 1 172 ? -15.520 -7.726 12.932 1.00 78.25 172 ALA A C 1
ATOM 1345 O O . ALA A 1 172 ? -15.812 -7.290 11.822 1.00 78.25 172 ALA A O 1
ATOM 1346 N N . ASP A 1 173 ? -15.425 -6.940 14.009 1.00 78.25 173 ASP A N 1
ATOM 1347 C CA . ASP A 1 173 ? -15.735 -5.502 13.978 1.00 78.25 173 ASP A CA 1
ATOM 1348 C C . ASP A 1 173 ? -14.862 -4.741 12.967 1.00 78.25 173 ASP A C 1
ATOM 1350 O O . ASP A 1 173 ? -15.364 -3.946 12.168 1.00 78.25 173 ASP A O 1
ATOM 1354 N N . SER A 1 174 ? -13.551 -5.017 12.941 1.00 81.75 174 SER A N 1
ATOM 1355 C CA . SER A 1 174 ? -12.660 -4.391 11.961 1.00 81.75 174 SER A CA 1
ATOM 1356 C C . SER A 1 174 ? -12.945 -4.863 10.536 1.00 81.75 174 SER A C 1
ATOM 1358 O O . SER A 1 174 ? -12.913 -4.045 9.621 1.00 81.75 174 SER A O 1
ATOM 1360 N N . ALA A 1 175 ? -13.293 -6.138 10.330 1.00 85.88 175 ALA A N 1
ATOM 1361 C CA . ALA A 1 175 ? -13.695 -6.647 9.020 1.00 85.88 175 ALA A CA 1
ATOM 1362 C C . ALA A 1 175 ? -14.969 -5.962 8.501 1.00 85.88 175 ALA A C 1
ATOM 1364 O O . ALA A 1 175 ? -15.014 -5.575 7.335 1.00 85.88 175 ALA A O 1
ATOM 1365 N N . VAL A 1 176 ? -15.971 -5.750 9.360 1.00 87.44 176 VAL A N 1
ATOM 1366 C CA . VAL A 1 176 ? -17.204 -5.031 9.001 1.00 87.44 176 VAL A CA 1
ATOM 1367 C C . VAL A 1 176 ? -16.891 -3.592 8.593 1.00 87.44 176 VAL A C 1
ATOM 1369 O O . VAL A 1 176 ? -17.368 -3.144 7.552 1.00 87.44 176 VAL A O 1
ATOM 1372 N N . LEU A 1 177 ? -16.044 -2.886 9.350 1.00 87.75 177 LEU A N 1
ATOM 1373 C CA . LEU A 1 177 ? -15.619 -1.527 8.995 1.00 87.75 177 LEU A CA 1
ATOM 1374 C C . LEU A 1 177 ? -14.833 -1.478 7.681 1.00 87.75 177 LEU A C 1
ATOM 1376 O O . LEU A 1 177 ? -15.065 -0.587 6.869 1.00 87.75 177 LEU A O 1
ATOM 1380 N N . ILE A 1 178 ? -13.937 -2.441 7.444 1.00 89.31 178 ILE A N 1
ATOM 1381 C CA . ILE A 1 178 ? -13.195 -2.548 6.180 1.00 89.31 178 ILE A CA 1
ATOM 1382 C C . ILE A 1 178 ? -14.168 -2.747 5.019 1.00 89.31 178 ILE A C 1
ATOM 1384 O O . ILE A 1 178 ? -14.085 -2.031 4.024 1.00 89.31 178 ILE A O 1
ATOM 1388 N N . VAL A 1 179 ? -15.112 -3.684 5.144 1.00 90.88 179 VAL A N 1
ATOM 1389 C CA . VAL A 1 179 ? -16.125 -3.929 4.110 1.00 90.88 179 VAL A CA 1
ATOM 1390 C C . VAL A 1 179 ? -16.955 -2.672 3.876 1.00 90.88 179 VAL A C 1
ATOM 1392 O O . VAL A 1 179 ? -17.133 -2.297 2.724 1.00 90.88 179 VAL A O 1
ATOM 1395 N N . ALA A 1 180 ? -17.393 -1.984 4.932 1.00 89.38 180 ALA A N 1
ATOM 1396 C CA . ALA A 1 180 ? -18.142 -0.735 4.821 1.00 89.38 180 ALA A CA 1
ATOM 1397 C C . ALA A 1 180 ? -17.347 0.359 4.090 1.00 89.38 180 ALA A C 1
ATOM 1399 O O . ALA A 1 180 ? -17.877 1.012 3.195 1.00 89.38 180 ALA A O 1
ATOM 1400 N N . PHE A 1 181 ? -16.066 0.554 4.410 1.00 89.06 181 PHE A N 1
ATOM 1401 C CA . PHE A 1 181 ? -15.250 1.548 3.712 1.00 89.06 181 PHE A CA 1
ATOM 1402 C C . PHE A 1 181 ? -14.969 1.164 2.258 1.00 89.06 181 PHE A C 1
ATOM 1404 O O . PHE A 1 181 ? -14.999 2.036 1.391 1.00 89.06 181 PHE A O 1
ATOM 1411 N N . VAL A 1 182 ? -14.738 -0.119 1.963 1.00 89.25 182 VAL A N 1
ATOM 1412 C CA . VAL A 1 182 ? -14.549 -0.601 0.586 1.00 89.25 182 VAL A CA 1
ATOM 1413 C C . VAL A 1 182 ? -15.836 -0.457 -0.229 1.00 89.25 182 VAL A C 1
ATOM 1415 O O . VAL A 1 182 ? -15.770 -0.009 -1.371 1.00 89.25 182 VAL A O 1
ATOM 1418 N N . THR A 1 183 ? -17.004 -0.789 0.328 1.00 87.38 183 THR A N 1
ATOM 1419 C CA . THR A 1 183 ? -18.290 -0.652 -0.377 1.00 87.38 183 THR A CA 1
ATOM 1420 C C . THR A 1 183 ? -18.639 0.807 -0.609 1.00 87.38 183 THR A C 1
ATOM 1422 O O . THR A 1 183 ? -18.984 1.165 -1.730 1.00 87.38 183 THR A O 1
ATOM 1425 N N . VAL A 1 184 ? -18.464 1.675 0.389 1.00 87.38 184 VAL A N 1
ATOM 1426 C CA . VAL A 1 184 ? -18.589 3.128 0.219 1.00 87.38 184 VAL A CA 1
ATOM 1427 C C . VAL A 1 184 ? -17.632 3.602 -0.882 1.00 87.38 184 VAL A C 1
ATOM 1429 O O . VAL A 1 184 ? -18.057 4.213 -1.859 1.00 87.38 184 VAL A O 1
ATOM 1432 N N . ALA A 1 185 ? -16.354 3.229 -0.829 1.00 85.00 185 ALA A N 1
ATOM 1433 C CA . ALA A 1 185 ? -15.415 3.578 -1.888 1.00 85.00 185 ALA A CA 1
ATOM 1434 C C . ALA A 1 185 ? -15.803 2.999 -3.261 1.00 85.00 185 ALA A C 1
ATOM 1436 O O . ALA A 1 185 ? -15.424 3.577 -4.270 1.00 85.00 185 ALA A O 1
ATOM 1437 N N . ALA A 1 186 ? -16.535 1.891 -3.360 1.00 85.00 186 ALA A N 1
ATOM 1438 C CA . ALA A 1 186 ? -16.970 1.333 -4.642 1.00 85.00 186 ALA A CA 1
AT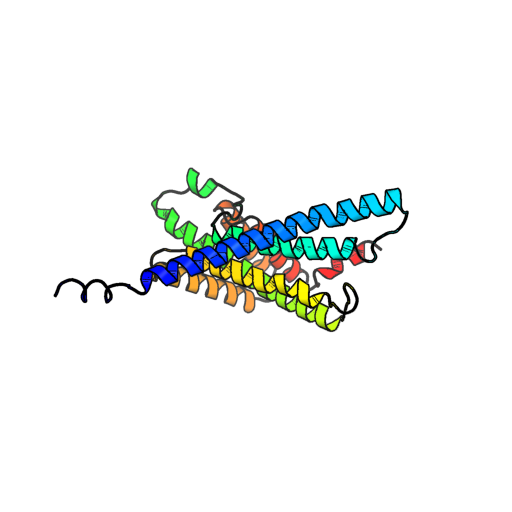OM 1439 C C . ALA A 1 186 ? -18.237 2.009 -5.194 1.00 85.00 186 ALA A C 1
ATOM 1441 O O . ALA A 1 186 ? -18.344 2.197 -6.402 1.00 85.00 186 ALA A O 1
ATOM 1442 N N . LEU A 1 187 ? -19.179 2.374 -4.321 1.00 85.00 187 LEU A N 1
ATOM 1443 C CA . LEU A 1 187 ? -20.500 2.886 -4.696 1.00 85.00 187 LEU A CA 1
ATOM 1444 C C . LEU A 1 187 ? -20.498 4.381 -5.023 1.00 85.00 187 LEU A C 1
ATOM 1446 O O . LEU A 1 187 ? -21.293 4.824 -5.850 1.00 85.00 187 LEU A O 1
ATOM 1450 N N . PHE A 1 188 ? -19.632 5.169 -4.381 1.00 82.44 188 PHE A N 1
ATOM 1451 C CA . PHE A 1 188 ? -19.618 6.612 -4.597 1.00 82.44 188 PHE A CA 1
ATOM 1452 C C . PHE A 1 188 ? -18.858 6.993 -5.886 1.00 82.44 188 PHE A C 1
ATOM 1454 O O . PHE A 1 188 ? -17.713 6.556 -6.089 1.00 82.44 188 PHE A O 1
ATOM 1461 N N . PRO A 1 189 ? -19.466 7.826 -6.760 1.00 75.25 189 PRO A N 1
ATOM 1462 C CA . PRO A 1 189 ? -18.821 8.302 -7.978 1.00 75.25 189 PRO A CA 1
ATOM 1463 C C . PRO A 1 189 ? -17.523 9.051 -7.683 1.00 75.25 189 PRO A C 1
ATOM 1465 O O . PRO A 1 189 ? -17.435 9.841 -6.743 1.00 75.25 189 PRO A O 1
ATOM 1468 N N . ALA A 1 190 ? -16.527 8.815 -8.532 1.00 66.56 190 ALA A N 1
ATOM 1469 C CA . ALA A 1 190 ? -15.188 9.385 -8.438 1.00 66.56 190 ALA A CA 1
ATOM 1470 C C . ALA A 1 190 ? -15.166 10.929 -8.436 1.00 66.56 190 ALA A C 1
ATOM 1472 O O . ALA A 1 190 ? -14.323 11.532 -7.779 1.00 66.56 190 ALA A O 1
ATOM 1473 N N . THR A 1 191 ? -16.146 11.550 -9.091 1.00 68.19 191 THR A N 1
ATOM 1474 C CA . THR A 1 191 ? -16.263 13.000 -9.309 1.00 68.19 191 THR A CA 1
ATOM 1475 C C . THR A 1 191 ? -16.911 13.760 -8.139 1.00 68.19 191 THR A C 1
ATOM 1477 O O . THR A 1 191 ? -17.048 14.980 -8.184 1.00 68.19 191 THR A O 1
ATOM 1480 N N . SER A 1 192 ? -17.359 13.075 -7.080 1.00 81.75 192 SER A N 1
ATOM 1481 C CA . SER A 1 192 ? -18.029 13.747 -5.958 1.00 81.75 192 SER A CA 1
ATOM 1482 C C . SER A 1 192 ? -17.030 14.480 -5.053 1.00 81.75 192 SER A C 1
ATOM 1484 O O . SER A 1 192 ? -16.339 13.860 -4.245 1.00 81.75 192 SER A O 1
ATOM 1486 N N . HIS A 1 193 ? -17.007 15.816 -5.117 1.00 82.94 193 HIS A N 1
ATOM 1487 C CA . HIS A 1 193 ? -16.137 16.653 -4.275 1.00 82.94 193 HIS A CA 1
ATOM 1488 C C . HIS A 1 193 ? -16.315 16.406 -2.768 1.00 82.94 193 HIS A C 1
ATOM 1490 O O . HIS A 1 193 ? -15.333 16.387 -2.024 1.00 82.94 193 HIS A O 1
ATOM 1496 N N . LEU A 1 194 ? -17.552 16.183 -2.307 1.00 85.69 194 LEU A N 1
ATOM 1497 C CA . LEU A 1 194 ? -17.834 15.894 -0.896 1.00 85.69 194 LEU A CA 1
ATOM 1498 C C . LEU A 1 194 ? -17.201 14.571 -0.454 1.00 85.69 194 LEU A C 1
ATOM 1500 O O . LEU A 1 194 ? -16.650 14.493 0.642 1.00 85.69 194 LEU A O 1
ATOM 1504 N N . PHE A 1 195 ? -17.234 13.550 -1.314 1.00 86.31 195 PHE A N 1
ATOM 1505 C CA . PHE A 1 195 ? -16.603 12.262 -1.036 1.00 86.31 195 PHE A CA 1
ATOM 1506 C C . PHE A 1 195 ? -15.077 12.385 -0.952 1.00 86.31 195 PHE A C 1
ATOM 1508 O O . PHE A 1 195 ? -14.464 11.815 -0.045 1.00 86.31 195 PHE A O 1
ATOM 1515 N N . THR A 1 196 ? -14.465 13.166 -1.849 1.00 87.69 196 THR A N 1
ATOM 1516 C CA . THR A 1 196 ? -13.024 13.460 -1.824 1.00 87.69 196 THR A CA 1
ATOM 1517 C C . THR A 1 196 ? -12.629 14.155 -0.524 1.00 87.69 196 THR A C 1
ATOM 1519 O O . THR A 1 196 ? -11.727 13.681 0.165 1.00 87.69 196 THR A O 1
ATOM 1522 N N . LEU A 1 197 ? -13.330 15.230 -0.145 1.00 89.31 197 LEU A N 1
ATOM 1523 C CA . LEU A 1 197 ? -13.052 15.960 1.095 1.00 89.31 197 LEU A CA 1
ATOM 1524 C C . LEU A 1 197 ? -13.231 15.069 2.323 1.00 89.31 197 LEU A C 1
ATOM 1526 O O . LEU A 1 197 ? -12.325 14.999 3.149 1.00 89.31 197 LEU A O 1
ATOM 1530 N N . LEU A 1 198 ? -14.341 14.332 2.412 1.00 90.56 198 LEU A N 1
ATOM 1531 C CA . LEU A 1 198 ? -14.605 13.434 3.534 1.00 90.56 198 LEU A CA 1
ATOM 1532 C C . LEU A 1 198 ? -13.524 12.355 3.657 1.00 90.56 198 LEU A C 1
ATOM 1534 O O . LEU A 1 198 ? -13.027 12.104 4.753 1.00 90.56 198 LEU A O 1
ATOM 1538 N N . SER A 1 199 ? -13.116 11.752 2.539 1.00 89.69 199 SER A N 1
ATOM 1539 C CA . SER A 1 199 ? -12.059 10.737 2.520 1.00 89.69 199 SER A CA 1
ATOM 1540 C C . SER A 1 199 ? -10.713 11.313 2.961 1.00 89.69 199 SER A C 1
ATOM 1542 O O . SER A 1 199 ? -10.006 10.677 3.741 1.00 89.69 199 SER A O 1
ATOM 1544 N N . LEU A 1 200 ? -10.369 12.532 2.527 1.00 92.31 200 LEU A N 1
ATOM 1545 C CA . LEU A 1 200 ? -9.162 13.230 2.983 1.00 92.31 200 LEU A CA 1
ATOM 1546 C C . LEU A 1 200 ? -9.233 13.583 4.470 1.00 92.31 200 LEU A C 1
ATOM 1548 O O . LEU A 1 200 ? -8.239 13.414 5.171 1.00 92.31 200 LEU A O 1
ATOM 1552 N N . THR A 1 201 ? -10.389 14.012 4.982 1.00 92.19 201 THR A N 1
ATOM 1553 C CA . THR A 1 201 ? -10.583 14.271 6.416 1.00 92.19 201 THR A CA 1
ATOM 1554 C C . THR A 1 201 ? -10.430 12.992 7.234 1.00 92.19 201 THR A C 1
ATOM 1556 O O . THR A 1 201 ? -9.721 12.992 8.238 1.00 92.19 201 THR A O 1
ATOM 1559 N N . VAL A 1 202 ? -11.029 11.881 6.793 1.00 91.56 202 VAL A N 1
ATOM 1560 C CA . VAL A 1 202 ? -10.884 10.565 7.437 1.00 91.56 202 VAL A CA 1
ATOM 1561 C C . VAL A 1 202 ? -9.425 10.112 7.425 1.00 91.56 202 VAL A C 1
ATOM 1563 O O . VAL A 1 202 ? -8.918 9.682 8.460 1.00 91.56 202 VAL A O 1
ATOM 1566 N N . LEU A 1 203 ? -8.723 10.251 6.295 1.00 91.94 203 LEU A N 1
ATOM 1567 C CA . LEU A 1 203 ? -7.298 9.930 6.196 1.00 91.94 203 LEU A CA 1
ATOM 1568 C C . LEU A 1 203 ? -6.450 10.818 7.100 1.00 91.94 203 LEU A C 1
ATOM 1570 O O . LEU A 1 203 ? -5.566 10.305 7.779 1.00 91.94 203 LEU A O 1
ATOM 1574 N N . PHE A 1 204 ? -6.718 12.121 7.146 1.00 91.12 204 PHE A N 1
ATOM 1575 C CA . PHE A 1 204 ? -6.009 13.057 8.012 1.00 91.12 204 PHE A CA 1
ATOM 1576 C C . PHE A 1 204 ? -6.185 12.685 9.488 1.00 91.12 204 PHE A C 1
ATOM 1578 O O . PHE A 1 204 ? -5.196 12.511 10.196 1.00 91.12 204 PHE A O 1
ATOM 1585 N N . LEU A 1 205 ? -7.423 12.444 9.931 1.00 90.12 205 LEU A N 1
ATOM 1586 C CA . LEU A 1 205 ? -7.713 11.980 11.292 1.00 90.12 205 LEU A CA 1
ATOM 1587 C C . LEU A 1 205 ? -7.015 10.650 11.598 1.00 90.12 205 LEU A C 1
ATOM 1589 O O . LEU A 1 205 ? -6.382 10.509 12.641 1.00 90.12 205 LEU A O 1
ATOM 1593 N N . ALA A 1 206 ? -7.061 9.687 10.679 1.00 88.88 206 ALA A N 1
ATOM 1594 C CA . ALA A 1 206 ? -6.383 8.406 10.852 1.00 88.88 206 ALA A CA 1
ATOM 1595 C C . ALA A 1 206 ? -4.848 8.556 10.899 1.00 88.88 206 ALA A C 1
ATOM 1597 O O . ALA A 1 206 ? -4.178 7.855 11.657 1.00 88.88 206 ALA A O 1
ATOM 1598 N N . SER A 1 207 ? -4.288 9.503 10.141 1.00 88.31 207 SER A N 1
ATOM 1599 C CA . SER A 1 207 ? -2.857 9.838 10.151 1.00 88.31 207 SER A CA 1
ATOM 1600 C C . SER A 1 207 ? -2.424 10.376 11.512 1.00 88.31 207 SER A C 1
ATOM 1602 O O . SER A 1 207 ? -1.412 9.934 12.054 1.00 88.31 207 SER A O 1
ATOM 1604 N N . LEU A 1 208 ? -3.220 11.279 12.098 1.00 86.69 208 LEU A N 1
ATOM 1605 C CA . LEU A 1 208 ? -2.978 11.808 13.444 1.00 86.69 208 LEU A CA 1
ATOM 1606 C C . LEU A 1 208 ? -3.020 10.702 14.503 1.00 86.69 208 LEU A C 1
ATOM 1608 O O . LEU A 1 208 ? -2.205 10.710 15.426 1.00 86.69 208 LEU A O 1
ATOM 1612 N N . LEU A 1 209 ? -3.914 9.727 14.324 1.00 84.50 209 LEU A N 1
ATOM 1613 C CA . LEU A 1 209 ? -4.053 8.547 15.180 1.00 84.50 209 LEU A CA 1
ATOM 1614 C C . LEU A 1 209 ? -2.948 7.489 14.978 1.00 84.50 209 LEU A C 1
ATOM 1616 O O . LEU A 1 209 ? -2.983 6.468 15.654 1.00 84.50 209 LEU A O 1
ATOM 1620 N N . GLY A 1 210 ? -1.973 7.706 14.087 1.00 83.56 210 GLY A N 1
ATOM 1621 C CA . GLY A 1 210 ? -0.792 6.837 13.967 1.00 83.56 210 GLY A CA 1
ATOM 1622 C C . GLY A 1 210 ? -0.854 5.777 12.865 1.00 83.56 210 GLY A C 1
ATOM 1623 O O . GLY A 1 210 ? -0.142 4.775 12.923 1.00 83.56 210 GLY A O 1
ATOM 1624 N N . VAL A 1 211 ? -1.675 5.973 11.831 1.00 88.00 211 VAL A N 1
ATOM 1625 C CA . VAL A 1 211 ? -1.650 5.120 10.632 1.00 88.00 211 VAL A CA 1
ATOM 1626 C C . VAL A 1 211 ? -0.265 5.152 9.939 1.00 88.00 211 VAL A C 1
ATOM 1628 O O . VAL A 1 211 ? 0.413 6.185 9.951 1.00 88.00 211 VAL A O 1
ATOM 1631 N N . PRO A 1 212 ? 0.177 4.042 9.306 1.00 88.12 212 PRO A N 1
ATOM 1632 C CA . PRO A 1 212 ? 1.425 4.000 8.545 1.00 88.12 212 PRO A CA 1
ATOM 1633 C C . PRO A 1 212 ? 1.558 5.092 7.481 1.00 88.12 212 PRO A C 1
ATOM 1635 O O . PRO A 1 212 ? 0.615 5.360 6.739 1.00 88.12 212 PRO A O 1
ATOM 1638 N N . ALA A 1 213 ? 2.763 5.633 7.302 1.00 89.38 213 ALA A N 1
ATOM 1639 C CA . ALA A 1 213 ? 3.035 6.710 6.351 1.00 89.38 213 ALA A CA 1
ATOM 1640 C C . ALA A 1 213 ? 2.556 6.410 4.926 1.00 89.38 213 ALA A C 1
ATOM 1642 O O . ALA A 1 213 ? 1.908 7.251 4.304 1.00 89.38 213 ALA A O 1
ATOM 1643 N N . PHE A 1 214 ? 2.789 5.195 4.423 1.00 89.94 214 PHE A N 1
ATOM 1644 C CA . PHE A 1 214 ? 2.379 4.831 3.064 1.00 89.94 214 PHE A CA 1
ATOM 1645 C C . PHE A 1 214 ? 0.855 4.861 2.868 1.00 89.94 214 PHE A C 1
ATOM 1647 O O . PHE A 1 214 ? 0.396 5.150 1.769 1.00 89.94 214 PHE A O 1
ATOM 1654 N N . VAL A 1 215 ? 0.065 4.586 3.912 1.00 93.12 215 VAL A N 1
ATOM 1655 C CA . VAL A 1 215 ? -1.403 4.646 3.842 1.00 93.12 215 VAL A CA 1
ATOM 1656 C C . VAL A 1 215 ? -1.852 6.088 3.669 1.00 93.12 215 VAL A C 1
ATOM 1658 O O . VAL A 1 215 ? -2.779 6.361 2.918 1.00 93.12 215 VAL A O 1
ATOM 1661 N N . THR A 1 216 ? -1.190 7.021 4.341 1.00 92.38 216 THR A N 1
ATOM 1662 C CA . THR A 1 216 ? -1.550 8.438 4.261 1.00 92.38 216 THR A CA 1
ATOM 1663 C C . THR A 1 216 ? -1.212 9.007 2.884 1.00 92.38 216 THR A C 1
ATOM 1665 O O . THR A 1 216 ? -2.086 9.557 2.221 1.00 92.38 216 THR A O 1
ATOM 1668 N N . LEU A 1 217 ? 0.011 8.769 2.395 1.00 92.19 217 LEU A N 1
ATOM 1669 C CA . LEU A 1 217 ? 0.475 9.252 1.095 1.00 92.19 217 LEU A CA 1
ATOM 1670 C C . LEU A 1 217 ? -0.227 8.524 -0.058 1.00 92.19 217 LEU A C 1
ATOM 1672 O O . LEU A 1 217 ? -0.760 9.159 -0.963 1.00 92.19 217 LEU A O 1
ATOM 1676 N N . GLY A 1 218 ? -0.278 7.191 -0.009 1.00 90.44 218 GLY A N 1
ATOM 1677 C CA . GLY A 1 218 ? -0.933 6.366 -1.023 1.00 90.44 218 GLY A CA 1
ATOM 1678 C C . GLY A 1 218 ? -2.453 6.524 -1.025 1.00 90.44 218 GLY A C 1
ATOM 1679 O O . GLY A 1 218 ? -3.064 6.565 -2.088 1.00 90.44 218 GLY A O 1
ATOM 1680 N N . GLY A 1 219 ? -3.071 6.676 0.148 1.00 92.19 219 GLY A N 1
ATOM 1681 C CA . GLY A 1 219 ? -4.498 6.964 0.282 1.00 92.19 219 GLY A CA 1
ATOM 1682 C C . GLY A 1 219 ? -4.861 8.346 -0.248 1.00 92.19 219 GLY A C 1
ATOM 1683 O O . GLY A 1 219 ? -5.816 8.465 -1.012 1.00 92.19 219 GLY A O 1
ATOM 1684 N N . ALA A 1 220 ? -4.078 9.378 0.084 1.00 92.25 220 ALA A N 1
ATOM 1685 C CA . ALA A 1 220 ? -4.273 10.717 -0.466 1.00 92.25 220 ALA A CA 1
ATOM 1686 C C . ALA A 1 220 ? -4.132 10.710 -1.993 1.00 92.25 220 ALA A C 1
ATOM 1688 O O . ALA A 1 220 ? -4.990 11.254 -2.684 1.00 92.25 220 ALA A O 1
ATOM 1689 N N . ALA A 1 221 ? -3.114 10.022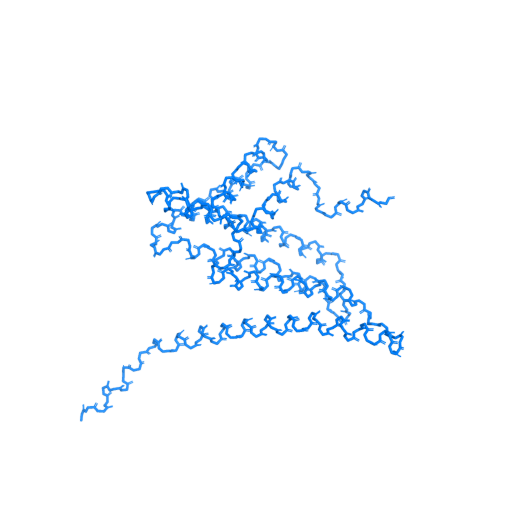 -2.523 1.00 91.00 221 ALA A N 1
ATOM 1690 C CA . ALA A 1 221 ? -2.950 9.838 -3.960 1.00 91.00 221 ALA A CA 1
ATOM 1691 C C . ALA A 1 221 ? -4.181 9.164 -4.588 1.00 91.00 221 ALA A C 1
ATOM 1693 O O . ALA A 1 221 ? -4.726 9.689 -5.553 1.00 91.00 221 ALA A O 1
ATOM 1694 N N . LEU A 1 222 ? -4.677 8.056 -4.024 1.00 89.44 222 LEU A N 1
ATOM 1695 C CA . LEU A 1 222 ? -5.883 7.382 -4.523 1.00 89.44 222 LEU A CA 1
ATOM 1696 C C . LEU A 1 222 ? -7.103 8.306 -4.555 1.00 89.44 222 LEU A C 1
ATOM 1698 O O . LEU A 1 222 ? -7.829 8.322 -5.545 1.00 89.44 222 LEU A O 1
ATOM 1702 N N . VAL A 1 223 ? -7.336 9.066 -3.485 1.00 89.81 223 VAL A N 1
ATOM 1703 C CA . VAL A 1 223 ? -8.494 9.963 -3.369 1.00 89.81 223 VAL A CA 1
ATOM 1704 C C . VAL A 1 223 ? -8.400 11.122 -4.363 1.00 89.81 223 VAL A C 1
ATOM 1706 O O . VAL A 1 223 ? -9.378 11.426 -5.047 1.00 89.81 223 VAL A O 1
ATOM 1709 N N . LEU A 1 224 ? -7.224 11.739 -4.486 1.00 87.44 224 LEU A N 1
ATOM 1710 C CA . LEU A 1 224 ? -7.000 12.867 -5.390 1.00 87.44 224 LEU A CA 1
ATOM 1711 C C . LEU A 1 224 ? -7.024 12.432 -6.856 1.00 87.44 224 LEU A C 1
ATOM 1713 O O . LEU A 1 224 ? -7.733 13.039 -7.653 1.00 87.44 224 LEU A O 1
ATOM 1717 N N . PHE A 1 225 ? -6.332 11.351 -7.222 1.00 82.50 225 PHE A N 1
ATOM 1718 C CA . PHE A 1 225 ? -6.328 10.869 -8.607 1.00 82.50 225 PHE A CA 1
ATOM 1719 C C . PHE A 1 225 ? -7.691 10.367 -9.054 1.00 82.50 225 PHE A C 1
ATOM 1721 O O . PHE A 1 225 ? -8.076 10.584 -10.199 1.00 82.50 225 PHE A O 1
ATOM 1728 N N . ARG A 1 226 ? -8.462 9.772 -8.141 1.00 79.75 226 ARG A N 1
ATOM 1729 C CA . ARG A 1 226 ? -9.851 9.424 -8.421 1.00 79.75 226 ARG A CA 1
ATOM 1730 C C . ARG A 1 226 ? -10.690 10.663 -8.750 1.00 79.75 226 ARG A C 1
ATOM 1732 O O . ARG A 1 226 ? -11.520 10.584 -9.639 1.00 79.75 226 ARG A O 1
ATOM 1739 N N . SER A 1 227 ? -10.448 11.802 -8.099 1.00 78.25 227 SER A N 1
ATOM 1740 C CA . SER A 1 227 ? -11.184 13.044 -8.388 1.00 78.25 227 SER A CA 1
ATOM 1741 C C . SER A 1 227 ? -10.830 13.695 -9.729 1.00 78.25 227 SER A C 1
ATOM 1743 O O . SER A 1 227 ? -11.597 14.515 -10.223 1.00 78.25 227 SER A O 1
ATOM 1745 N N . LEU A 1 228 ? -9.683 13.338 -10.314 1.00 70.81 228 LEU A N 1
ATOM 1746 C CA . LEU A 1 228 ? -9.179 13.952 -11.541 1.00 70.81 228 LEU A CA 1
ATOM 1747 C C . LEU A 1 228 ? -9.615 13.218 -12.819 1.00 70.81 228 LEU A C 1
ATOM 1749 O O . LEU A 1 228 ? -9.308 13.713 -13.897 1.00 70.81 228 LEU A O 1
ATOM 1753 N N . ASP A 1 229 ? -10.280 12.054 -12.727 1.00 61.03 229 ASP A N 1
ATOM 1754 C CA . ASP A 1 229 ? -10.653 11.181 -13.867 1.00 61.03 229 ASP A CA 1
ATOM 1755 C C . ASP A 1 229 ? -9.508 10.919 -14.877 1.00 61.03 229 ASP A C 1
ATOM 1757 O O . ASP A 1 229 ? -9.725 10.508 -16.017 1.00 61.03 229 ASP A O 1
ATOM 1761 N N . GLN A 1 230 ? -8.254 11.119 -14.455 1.00 53.19 230 GLN A N 1
ATOM 1762 C CA . GLN A 1 230 ? -7.070 10.905 -15.274 1.00 53.19 230 GLN A CA 1
ATOM 1763 C C . GLN A 1 230 ? -6.208 9.777 -14.699 1.00 53.19 230 GLN A C 1
ATOM 1765 O O . GLN A 1 230 ? -5.968 9.731 -13.488 1.00 53.19 230 GLN A O 1
ATOM 1770 N N . PRO A 1 231 ? -5.701 8.863 -15.548 1.00 52.22 231 PRO A N 1
ATOM 1771 C CA . PRO A 1 231 ? -4.689 7.906 -15.131 1.00 52.22 231 PRO A CA 1
ATOM 1772 C C . PRO A 1 231 ? -3.467 8.653 -14.583 1.00 52.22 231 PRO A C 1
ATOM 1774 O O . PRO A 1 231 ? -3.024 9.626 -15.185 1.00 52.22 231 PRO A O 1
ATOM 1777 N N . ILE A 1 232 ? -2.863 8.151 -13.500 1.00 53.38 232 ILE A N 1
ATOM 1778 C CA . ILE A 1 232 ? -1.640 8.693 -12.857 1.00 53.38 232 ILE A CA 1
ATOM 1779 C C . ILE A 1 232 ? -0.501 8.957 -13.874 1.00 53.38 232 ILE A C 1
ATOM 1781 O O . ILE A 1 232 ? 0.385 9.776 -13.642 1.00 53.38 232 ILE A O 1
ATOM 1785 N N . ALA A 1 233 ? -0.555 8.297 -15.033 1.00 52.22 233 ALA A N 1
ATOM 1786 C CA . ALA A 1 233 ? 0.353 8.459 -16.159 1.00 52.22 233 ALA A CA 1
ATOM 1787 C C . ALA A 1 233 ? 0.239 9.792 -16.941 1.00 52.22 233 ALA A C 1
ATOM 1789 O O . ALA A 1 233 ? 1.046 9.995 -17.844 1.00 52.22 233 ALA A O 1
ATOM 1790 N N . SER A 1 234 ? -0.706 10.698 -16.649 1.00 48.59 234 SER A N 1
ATOM 1791 C CA . SER A 1 234 ? -0.876 11.953 -17.414 1.00 48.59 234 SER A CA 1
ATOM 1792 C C . SER A 1 234 ? -0.056 13.149 -16.910 1.00 48.59 234 SER A C 1
ATOM 1794 O O . SER A 1 234 ? 0.150 14.100 -17.662 1.00 48.59 234 SER A O 1
ATOM 1796 N N . ILE A 1 235 ? 0.477 13.113 -15.683 1.00 49.66 235 ILE A N 1
ATOM 1797 C CA . ILE A 1 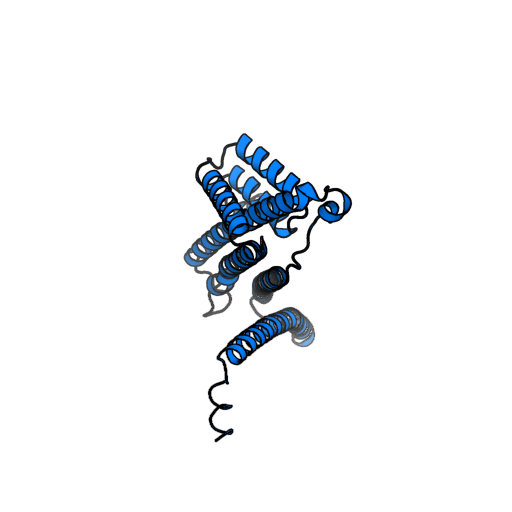235 ? 1.280 14.224 -15.131 1.00 49.66 235 ILE A CA 1
ATOM 1798 C C . ILE A 1 235 ? 2.578 14.499 -15.928 1.00 49.66 235 ILE A C 1
ATOM 1800 O O . ILE A 1 235 ? 2.913 15.670 -16.105 1.00 49.66 235 ILE A O 1
ATOM 1804 N N . PRO A 1 236 ? 3.300 13.500 -16.478 1.00 59.03 236 PRO A N 1
ATOM 1805 C CA . PRO A 1 236 ? 4.501 13.764 -17.275 1.00 59.03 236 PRO A CA 1
ATOM 1806 C C . PRO A 1 236 ? 4.243 14.436 -18.635 1.00 59.03 236 PRO A C 1
ATOM 1808 O O . PRO A 1 236 ? 5.191 14.919 -19.245 1.00 59.03 236 PRO A O 1
ATOM 1811 N N . ILE A 1 237 ? 2.999 14.462 -19.131 1.00 48.94 237 ILE A N 1
ATOM 1812 C CA . ILE A 1 237 ? 2.664 15.017 -20.457 1.00 48.94 237 ILE A CA 1
ATOM 1813 C C . ILE A 1 237 ? 2.517 16.545 -20.420 1.00 48.94 237 ILE A C 1
ATOM 1815 O O . ILE A 1 237 ? 2.698 17.192 -21.441 1.00 48.94 237 ILE A O 1
ATOM 1819 N N . ALA A 1 238 ? 2.274 17.147 -19.251 1.00 42.38 238 ALA A N 1
ATOM 1820 C CA . ALA A 1 238 ? 2.157 18.604 -19.114 1.00 42.38 238 ALA A CA 1
ATOM 1821 C C . ALA A 1 238 ? 3.512 19.351 -19.097 1.00 42.38 238 ALA A C 1
ATOM 1823 O O . ALA A 1 238 ? 3.538 20.568 -18.921 1.00 42.38 238 ALA A O 1
ATOM 1824 N N . HIS A 1 239 ? 4.633 18.634 -19.251 1.00 45.41 239 HIS A N 1
ATOM 1825 C CA . HIS A 1 239 ? 5.989 19.197 -19.251 1.00 45.41 239 HIS A CA 1
ATOM 1826 C C . HIS A 1 239 ? 6.781 18.929 -20.545 1.00 45.41 239 HIS A C 1
ATOM 1828 O O . HIS A 1 239 ? 8.011 18.985 -20.534 1.00 45.41 239 HIS A O 1
ATOM 1834 N N . TYR A 1 240 ? 6.080 18.700 -21.656 1.00 41.22 240 TYR A N 1
ATOM 1835 C CA . TYR A 1 240 ? 6.600 18.865 -23.017 1.00 41.22 240 TYR A CA 1
ATOM 1836 C C . TYR A 1 240 ? 5.714 19.841 -23.788 1.00 41.22 240 TYR A C 1
ATOM 1838 O O . TYR A 1 240 ? 6.271 20.553 -24.652 1.00 41.22 240 TYR A O 1
#

Foldseek 3Di:
DPPVVVVVPPDCPVVVVVVVVVVVVVLVVVLVVLVVCLVCLVVVQVVCCVPVVDHDPLSVVVSVLSVVLNVLSVLLVCLLVVNQQWLAPCLVVPDDPVCNLVLLLLLLLLLLLLLLVQLVVLVVVLVVQVVVQDASDPPHGSSVSSVSRSVSSVSSSVSSLVPSDPDPVSSVVSVVSNVVSNVVVVPDQLQDPVVLVVQLVSLVVSSNSGHGPCSSVSSNVSSVVSNVPDDPVCPVVVVD

Secondary structure (DSSP, 8-state):
--SSTTTTT--THHHHHHHHHHHHHHHHHHHHHHHHHHHHHHHHHHHHHHHH-PPPTTHHHHHHHHHHHHHHHHHHHHHHHT---BS--HHHHHS-GGGHHHHHHHHHHHHHHHHHHHHHHHHHHHHHHHHHT-EEETTEEHHHHHTHHHHHHHHHHHHHHHHS-SSHHHHHHHHHHHHHHHHHHHHS-TT-HHHHHHHHHHHHHHHHTT-BHHHHHHHHHHHHHHHTTS-GGGGGGGG-